Protein AF-0000000075408629 (afdb_homodimer)

Secondary structure (DSSP, 8-state):
--EEESS--HHHHHHHHH-S-EEEEE--SSSPPEEEEE-STT-EEEEETTEEEEEEE--S--HHHHHHHH--EEEEEEE-SSSS--EEEEEEEEEEEETTSTTHHHHHTTS---TTEEEEEEEEEEEEEEE--TTSPEEEEEE--SHHHHHHHHHHHHHHHHHHHHHTSB-TTS-B-SSS------/--EEESS--HHHHHHHHH-S-EEEEE--SSSPPEEEEE-STT-EEEEETTEEEEEEE--S--HHHHHHHH--EEEEEEE-SSSS--EEEEEEEEEEEETTSTTHHHHHTTS---TTEEEEEEEEEEEEEEE--TTSPEEEEEE--SHHHHHHHHHHHHHHHHHHHHHTSB-TTS-B-SSS------

InterPro domains:
  IPR011576 Pyridoxamine 5'-phosphate oxidase, N-terminal [PF01243] (9-131)
  IPR012349 FMN-binding split barrel [G3DSA:2.30.110.10] (3-129)

Radius of gyration: 20.2 Å; Cα contacts (8 Å, |Δi|>4): 846; chains: 2; bounding box: 43×64×54 Å

Structure (mmCIF, N/CA/C/O backbone):
data_AF-0000000075408629-model_v1
#
loop_
_entity.id
_entity.type
_entity.pdbx_description
1 polymer "Pyridoxamine 5'-phosphate oxidase-related FMN-binding protein"
#
loop_
_atom_site.group_PDB
_atom_site.id
_atom_site.type_symbol
_atom_site.label_atom_id
_atom_site.label_alt_id
_atom_site.label_comp_id
_atom_site.label_asym_id
_atom_site.label_entity_id
_atom_site.label_seq_id
_atom_site.pdbx_PDB_ins_code
_atom_site.Cartn_x
_atom_site.Cartn_y
_atom_site.Cartn_z
_atom_site.occupancy
_atom_site.B_iso_or_equiv
_atom_site.auth_seq_id
_atom_site.auth_comp_id
_atom_site.auth_asym_id
_atom_site.auth_atom_id
_atom_site.pdbx_PDB_model_num
ATOM 1 N N . MET A 1 1 ? -16.125 12.43 0.704 1 75.38 1 MET A N 1
ATOM 2 C CA . MET A 1 1 ? -16.156 11.648 1.94 1 75.38 1 MET A CA 1
ATOM 3 C C . MET A 1 1 ? -15.984 10.164 1.65 1 75.38 1 MET A C 1
ATOM 5 O O . MET A 1 1 ? -16.422 9.672 0.606 1 75.38 1 MET A O 1
ATOM 9 N N . ALA A 1 2 ? -15.312 9.516 2.559 1 90.5 2 ALA A N 1
ATOM 10 C CA . ALA A 1 2 ? -15.211 8.062 2.477 1 90.5 2 ALA A CA 1
ATOM 11 C C . ALA A 1 2 ? -16.578 7.41 2.621 1 90.5 2 ALA A C 1
ATOM 13 O O . ALA A 1 2 ? -17.391 7.828 3.451 1 90.5 2 ALA A O 1
ATOM 14 N N . LYS A 1 3 ? -16.984 6.551 1.72 1 96.19 3 LYS A N 1
ATOM 15 C CA . LYS A 1 3 ? -18.219 5.785 1.759 1 96.19 3 LYS A CA 1
ATOM 16 C C . LYS A 1 3 ? -17.938 4.285 1.816 1 96.19 3 LYS A C 1
ATOM 18 O O . LYS A 1 3 ? -17.109 3.773 1.061 1 96.19 3 LYS A O 1
ATOM 23 N N . PHE A 1 4 ? -18.672 3.594 2.738 1 98.12 4 PHE A N 1
ATOM 24 C CA . PHE A 1 4 ? -18.531 2.152 2.887 1 98.12 4 PHE A CA 1
ATOM 25 C C . PHE A 1 4 ? -19.672 1.413 2.215 1 98.12 4 PHE A C 1
ATOM 27 O O . PHE A 1 4 ? -20.812 1.905 2.189 1 98.12 4 PHE A O 1
ATOM 34 N N . TYR A 1 5 ? -19.375 0.277 1.709 1 98.44 5 TYR A N 1
ATOM 35 C CA . TYR A 1 5 ? -20.312 -0.667 1.112 1 98.44 5 TYR A CA 1
ATOM 36 C C . TYR A 1 5 ? -20.078 -2.076 1.639 1 98.44 5 TYR A C 1
ATOM 38 O O . TYR A 1 5 ? -18.953 -2.434 1.991 1 98.44 5 TYR A O 1
ATOM 46 N N . ASP A 1 6 ? -21.109 -2.922 1.575 1 98.12 6 ASP A N 1
ATOM 47 C CA . ASP A 1 6 ? -21.016 -4.277 2.115 1 98.12 6 ASP A CA 1
ATOM 48 C C . ASP A 1 6 ? -20.469 -5.246 1.075 1 98.12 6 ASP A C 1
ATOM 50 O O . ASP A 1 6 ? -20.062 -6.359 1.412 1 98.12 6 ASP A O 1
ATOM 54 N N . SER A 1 7 ? -20.531 -4.77 -0.148 1 98.69 7 SER A N 1
ATOM 55 C CA . SER A 1 7 ? -20.094 -5.625 -1.241 1 98.69 7 SER A CA 1
ATOM 56 C C . SER A 1 7 ? -19.641 -4.801 -2.441 1 98.69 7 SER A C 1
ATOM 58 O O . SER A 1 7 ? -19.859 -3.59 -2.486 1 98.69 7 SER A O 1
ATOM 60 N N . ILE A 1 8 ? -18.953 -5.441 -3.359 1 98.88 8 ILE A N 1
ATOM 61 C CA . ILE A 1 8 ? -18.516 -4.812 -4.598 1 98.88 8 ILE A CA 1
ATOM 62 C C . ILE A 1 8 ? -19.688 -4.656 -5.555 1 98.88 8 ILE A C 1
ATOM 64 O O . ILE A 1 8 ? -20.297 -5.648 -5.961 1 98.88 8 ILE A O 1
ATOM 68 N N . ASN A 1 9 ? -19.969 -3.461 -5.93 1 98.62 9 ASN A N 1
ATOM 69 C CA . ASN A 1 9 ? -21.031 -3.246 -6.898 1 98.62 9 ASN A CA 1
ATOM 70 C C . ASN A 1 9 ? -20.5 -3.186 -8.328 1 98.62 9 ASN A C 1
ATOM 72 O O . ASN A 1 9 ? -19.297 -3.303 -8.547 1 98.62 9 ASN A O 1
ATOM 76 N N . ASP A 1 10 ? -21.391 -2.998 -9.297 1 98.31 10 ASP A N 1
ATOM 77 C CA . ASP A 1 10 ? -21.016 -3.082 -10.703 1 98.31 10 ASP A CA 1
ATOM 78 C C . ASP A 1 10 ? -20.062 -1.956 -11.094 1 98.31 10 ASP A C 1
ATOM 80 O O . ASP A 1 10 ? -19.125 -2.17 -11.859 1 98.31 10 ASP A O 1
ATOM 84 N N . GLU A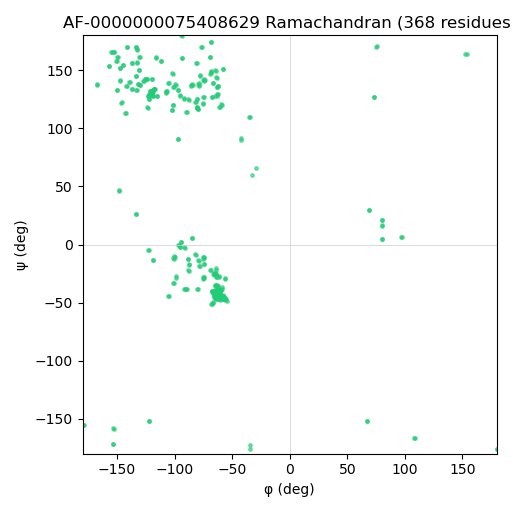 1 11 ? -20.328 -0.814 -10.625 1 98.12 11 GLU A N 1
ATOM 85 C CA . GLU A 1 11 ? -19.453 0.319 -10.914 1 98.12 11 GLU A CA 1
ATOM 86 C C . GLU A 1 11 ? -18.047 0.081 -10.367 1 98.12 11 GLU A C 1
ATOM 88 O O . GLU A 1 11 ? -17.062 0.372 -11.047 1 98.12 11 GLU A O 1
ATOM 93 N N . GLN A 1 12 ? -18.031 -0.455 -9.164 1 98.69 12 GLN A N 1
ATOM 94 C CA . GLN A 1 12 ? -16.75 -0.741 -8.531 1 98.69 12 GLN A CA 1
ATOM 95 C C . GLN A 1 12 ? -16.016 -1.862 -9.258 1 98.69 12 GLN A C 1
ATOM 97 O O . GLN A 1 12 ? -14.789 -1.819 -9.406 1 98.69 12 GLN A O 1
ATOM 102 N N . ARG A 1 13 ? -16.734 -2.84 -9.672 1 98.75 13 ARG A N 1
ATOM 103 C CA . ARG A 1 13 ? -16.156 -3.906 -10.477 1 98.75 13 ARG A CA 1
ATOM 104 C C . ARG A 1 13 ? -15.5 -3.346 -11.742 1 98.75 13 ARG A C 1
ATOM 106 O O . ARG A 1 13 ? -14.391 -3.734 -12.094 1 98.75 13 ARG A O 1
ATOM 113 N N . ALA A 1 14 ? -16.156 -2.465 -12.438 1 98.5 14 ALA A N 1
ATOM 114 C CA . ALA A 1 14 ? -15.641 -1.838 -13.648 1 98.5 14 ALA A CA 1
ATOM 115 C C . ALA A 1 14 ? -14.414 -0.985 -13.344 1 98.5 14 ALA A C 1
ATOM 117 O O . ALA A 1 14 ? -13.445 -0.97 -14.109 1 98.5 14 ALA A O 1
ATOM 118 N N . PHE A 1 15 ? -14.477 -0.24 -12.242 1 98.75 15 PHE A N 1
ATOM 119 C CA . PHE A 1 15 ? -13.352 0.576 -11.805 1 98.75 15 PHE A CA 1
ATOM 120 C C . PHE A 1 15 ? -12.117 -0.287 -11.578 1 98.75 15 PHE A C 1
ATOM 122 O O . PHE A 1 15 ? -11.023 0.042 -12.047 1 98.75 15 PHE A O 1
ATOM 129 N N . ILE A 1 16 ? -12.289 -1.428 -10.859 1 98.81 16 ILE A N 1
ATOM 130 C CA . ILE A 1 16 ? -11.203 -2.354 -10.562 1 98.81 16 ILE A CA 1
ATOM 131 C C . ILE A 1 16 ? -10.578 -2.855 -11.859 1 98.81 16 ILE A C 1
ATOM 133 O O . ILE A 1 16 ? -9.359 -2.852 -12.016 1 98.81 16 ILE A O 1
ATOM 137 N N . ALA A 1 17 ? -11.375 -3.201 -12.828 1 98.12 17 ALA A N 1
ATOM 138 C CA . ALA A 1 17 ? -10.93 -3.775 -14.094 1 98.12 17 ALA A CA 1
ATOM 139 C C . ALA A 1 17 ? -10.102 -2.77 -14.891 1 98.12 17 ALA A C 1
ATOM 141 O O . ALA A 1 17 ? -9.242 -3.154 -15.688 1 98.12 17 ALA A O 1
ATOM 142 N N . ALA A 1 18 ? -10.336 -1.517 -14.625 1 97.88 18 ALA A N 1
ATOM 143 C CA . ALA A 1 18 ? -9.719 -0.461 -15.43 1 97.88 18 ALA A CA 1
ATOM 144 C C . ALA A 1 18 ? -8.359 -0.073 -14.867 1 97.88 18 ALA A C 1
ATOM 146 O O . ALA A 1 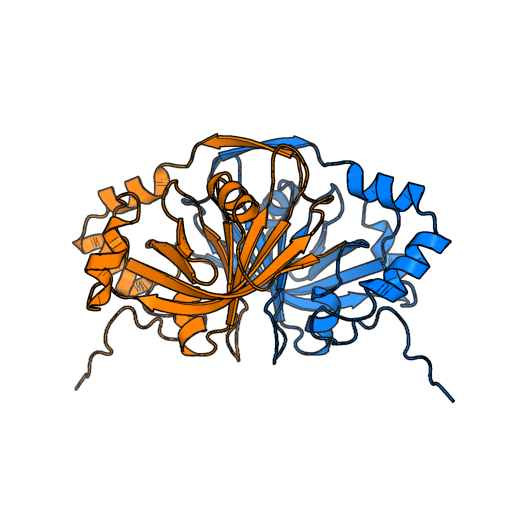18 ? -7.598 0.652 -15.508 1 97.88 18 ALA A O 1
ATOM 147 N N . GLN A 1 19 ? -8.008 -0.483 -13.68 1 98.38 19 GLN A N 1
ATOM 148 C CA . GLN A 1 19 ? -6.762 -0.049 -13.062 1 98.38 19 GLN A CA 1
ATOM 149 C C . GLN A 1 19 ? -5.598 -0.928 -13.5 1 98.38 19 GLN A C 1
ATOM 151 O O . GLN A 1 19 ? -5.723 -2.152 -13.562 1 98.38 19 GLN A O 1
ATOM 156 N N . PRO A 1 20 ? -4.445 -0.327 -13.805 1 98.06 20 PRO A N 1
ATOM 157 C CA . PRO A 1 20 ? -3.309 -1.093 -14.32 1 98.06 20 PRO A CA 1
ATOM 158 C C . PRO A 1 20 ? -2.551 -1.839 -13.227 1 98.06 20 PRO A C 1
ATOM 160 O O . PRO A 1 20 ? -1.713 -2.695 -13.523 1 98.06 20 PRO A O 1
ATOM 163 N N . LEU A 1 21 ? -2.74 -1.431 -11.984 1 98.38 21 LEU A N 1
ATOM 164 C CA . LEU A 1 21 ? -2.123 -2.098 -10.836 1 98.38 21 LEU A CA 1
ATOM 165 C C . LEU A 1 21 ? -2.967 -1.919 -9.586 1 98.38 21 LEU A C 1
ATOM 167 O O . LEU A 1 21 ? -3.918 -1.134 -9.578 1 98.38 21 LEU A O 1
ATOM 171 N N . PHE A 1 22 ? -2.719 -2.643 -8.609 1 98.88 22 PHE A N 1
ATOM 172 C CA . PHE A 1 22 ? -3.297 -2.529 -7.273 1 98.88 22 PHE A CA 1
ATOM 173 C C . PHE A 1 22 ? -2.25 -2.809 -6.203 1 98.88 22 PHE A C 1
ATOM 175 O O . PHE A 1 22 ? -1.106 -3.141 -6.516 1 98.88 22 PHE A O 1
ATOM 182 N N . PHE A 1 23 ? -2.6 -2.541 -4.961 1 98.94 23 PHE A N 1
ATOM 183 C CA . PHE A 1 23 ? -1.669 -2.646 -3.842 1 98.94 23 PHE A CA 1
ATOM 184 C C . PHE A 1 23 ? -2.234 -3.543 -2.748 1 98.94 23 PHE A C 1
ATOM 186 O O . PHE A 1 23 ? -3.439 -3.527 -2.486 1 98.94 23 PHE A O 1
ATOM 193 N N . VAL A 1 24 ? -1.362 -4.305 -2.141 1 98.94 24 VAL A N 1
ATOM 194 C CA . VAL A 1 24 ? -1.744 -5.273 -1.119 1 98.94 24 VAL A CA 1
ATOM 195 C C . VAL A 1 24 ? -1.037 -4.945 0.194 1 98.94 24 VAL A C 1
ATOM 197 O O . VAL A 1 24 ? 0.182 -4.762 0.222 1 98.94 24 VAL A O 1
ATOM 200 N N . ALA A 1 25 ? -1.774 -4.859 1.255 1 98.94 25 ALA A N 1
ATOM 201 C CA . ALA A 1 25 ? -1.175 -4.695 2.576 1 98.94 25 ALA A CA 1
ATOM 202 C C . ALA A 1 25 ? -1.573 -5.84 3.506 1 98.94 25 ALA A C 1
ATOM 204 O O . ALA A 1 25 ? -2.742 -6.227 3.557 1 98.94 25 ALA A O 1
ATOM 205 N N . THR A 1 26 ? -0.633 -6.41 4.176 1 98.94 26 THR A N 1
ATOM 206 C CA . THR A 1 26 ? -0.796 -7.426 5.211 1 98.94 26 THR A CA 1
ATOM 207 C C . THR A 1 26 ? 0.115 -7.137 6.402 1 98.94 26 THR A C 1
ATOM 209 O O . THR A 1 26 ? 1.093 -6.395 6.277 1 98.94 26 THR A O 1
ATOM 212 N N . ALA A 1 27 ? -0.257 -7.648 7.539 1 98.69 27 ALA A N 1
ATOM 213 C CA . ALA A 1 27 ? 0.533 -7.422 8.742 1 98.69 27 ALA A CA 1
ATOM 214 C C . ALA A 1 27 ? 0.489 -8.641 9.664 1 98.69 27 ALA A C 1
ATOM 216 O O . ALA A 1 27 ? -0.588 -9.062 10.086 1 98.69 27 ALA A O 1
ATOM 217 N N . PRO A 1 28 ? 1.667 -9.195 9.984 1 97.31 28 PRO A N 1
ATOM 218 C CA . PRO A 1 28 ? 1.701 -10.203 11.047 1 97.31 28 PRO A CA 1
ATOM 219 C C . PRO A 1 28 ? 1.606 -9.586 12.445 1 97.31 28 PRO A C 1
ATOM 221 O O . PRO A 1 28 ? 1.65 -8.359 12.586 1 97.31 28 PRO A O 1
ATOM 224 N N . ASP A 1 29 ? 1.418 -10.43 13.414 1 95.62 29 ASP A N 1
ATOM 225 C CA . ASP A 1 29 ? 1.334 -9.961 14.789 1 95.62 29 ASP A CA 1
ATOM 226 C C . ASP A 1 29 ? 2.646 -9.312 15.234 1 95.62 29 ASP A C 1
ATOM 228 O O . ASP A 1 29 ? 2.646 -8.383 16.031 1 95.62 29 ASP A O 1
ATOM 232 N N . GLU A 1 30 ? 3.73 -9.844 14.742 1 96.25 30 GLU A N 1
ATOM 233 C CA . GLU A 1 30 ? 5.055 -9.281 14.984 1 96.25 30 GLU A CA 1
ATOM 234 C C . GLU A 1 30 ? 5.863 -9.203 13.688 1 96.25 30 GLU A C 1
ATOM 236 O O . GLU A 1 30 ? 5.746 -10.07 12.828 1 96.25 30 GLU A O 1
ATOM 241 N N . GLY A 1 31 ? 6.664 -8.117 13.633 1 97.5 31 GLY A N 1
ATOM 242 C CA . GLY A 1 31 ? 7.492 -7.969 12.445 1 97.5 31 GLY A CA 1
ATOM 243 C C . GLY A 1 31 ? 7.035 -6.848 11.539 1 97.5 31 GLY A C 1
ATOM 244 O O . GLY A 1 31 ? 6.223 -6.012 11.938 1 97.5 31 GLY A O 1
ATOM 245 N N . ARG A 1 32 ? 7.551 -6.812 10.32 1 98.31 32 ARG A N 1
ATOM 246 C CA . ARG A 1 32 ? 7.32 -5.73 9.367 1 98.31 32 ARG A CA 1
ATOM 247 C C . ARG A 1 32 ? 5.922 -5.82 8.766 1 98.31 32 ARG A C 1
ATOM 249 O O . ARG A 1 32 ? 5.43 -6.914 8.484 1 98.31 32 ARG A O 1
ATOM 256 N N . ILE A 1 33 ? 5.32 -4.691 8.578 1 98.81 33 ILE A N 1
ATOM 257 C CA . ILE A 1 33 ? 4.086 -4.582 7.812 1 98.81 33 ILE A CA 1
ATOM 258 C C . ILE A 1 33 ? 4.402 -4.609 6.316 1 98.81 33 ILE A C 1
ATOM 260 O O . ILE A 1 33 ? 5.375 -3.99 5.871 1 98.81 33 ILE A O 1
ATOM 264 N N . ASN A 1 34 ? 3.564 -5.32 5.586 1 98.81 34 ASN A N 1
ATOM 265 C CA . ASN A 1 34 ? 3.812 -5.492 4.156 1 98.81 34 ASN A CA 1
ATOM 266 C C . ASN A 1 34 ? 2.936 -4.562 3.322 1 98.81 34 ASN A C 1
ATOM 268 O O . ASN A 1 34 ? 1.744 -4.41 3.598 1 98.81 34 ASN A O 1
ATOM 272 N N . ILE A 1 35 ? 3.494 -3.949 2.352 1 98.88 35 ILE A N 1
ATOM 273 C CA . ILE A 1 35 ? 2.789 -3.348 1.226 1 98.88 35 ILE A CA 1
ATOM 274 C C . ILE A 1 35 ? 3.469 -3.75 -0.082 1 98.88 35 ILE A C 1
ATOM 276 O O . ILE A 1 35 ? 4.691 -3.66 -0.206 1 98.88 35 ILE A O 1
ATOM 280 N N . SER A 1 36 ? 2.73 -4.16 -1.052 1 98.44 36 SER A N 1
ATOM 281 C CA . SER A 1 36 ? 3.291 -4.602 -2.324 1 98.44 36 SER A CA 1
ATOM 282 C C . SER A 1 36 ? 2.422 -4.16 -3.496 1 98.44 36 SER A C 1
ATOM 284 O O . SER A 1 36 ? 1.193 -4.242 -3.43 1 98.44 36 SER A O 1
ATOM 286 N N . PRO A 1 37 ? 3.029 -3.676 -4.527 1 98.56 37 PRO A N 1
ATOM 287 C CA . PRO A 1 37 ? 2.297 -3.404 -5.766 1 98.56 37 PRO A CA 1
ATOM 288 C C . PRO A 1 37 ? 2.166 -4.637 -6.656 1 98.56 37 PRO A C 1
ATOM 290 O O . PRO A 1 37 ? 3.092 -5.449 -6.73 1 98.56 37 PRO A O 1
ATOM 293 N N . LYS A 1 38 ? 1.005 -4.812 -7.215 1 97.81 38 LYS A N 1
ATOM 294 C CA . LYS A 1 38 ? 0.733 -5.895 -8.156 1 97.81 38 LYS A CA 1
ATOM 295 C C . LYS A 1 38 ? 0.248 -5.352 -9.492 1 97.81 38 LYS A C 1
ATOM 297 O O . LYS A 1 38 ? -0.727 -4.598 -9.547 1 97.81 38 LYS A O 1
ATOM 302 N N . GLY A 1 39 ? 0.933 -5.746 -10.523 1 97.12 39 GLY A N 1
ATOM 303 C CA . GLY A 1 39 ? 0.553 -5.336 -11.859 1 97.12 39 GLY A CA 1
ATOM 304 C C . GLY A 1 39 ? 0.268 -6.504 -12.789 1 97.12 39 GLY A C 1
ATOM 305 O O . GLY A 1 39 ? -0.289 -7.516 -12.359 1 97.12 39 GLY A O 1
ATOM 306 N N . LEU A 1 40 ? 0.501 -6.262 -14.109 1 97.31 40 LEU A N 1
ATOM 307 C CA . LEU A 1 40 ? 0.311 -7.238 -15.18 1 97.31 40 LEU A CA 1
ATOM 308 C C . LEU A 1 40 ? -1.172 -7.465 -15.453 1 97.31 40 LEU A C 1
ATOM 310 O O . LEU A 1 40 ? -1.931 -7.793 -14.539 1 97.31 40 LEU A O 1
ATOM 314 N N . ASP A 1 41 ? -1.543 -7.332 -16.672 1 97.19 41 ASP A N 1
ATOM 315 C CA . ASP A 1 41 ? -2.934 -7.461 -17.109 1 97.19 41 ASP A CA 1
ATOM 316 C C . ASP A 1 41 ? -3.457 -8.875 -16.844 1 97.19 41 ASP A C 1
ATOM 318 O O . ASP A 1 41 ? -2.756 -9.852 -17.094 1 97.19 41 ASP A O 1
ATOM 322 N N . GLY A 1 42 ? -4.68 -8.93 -16.312 1 97.88 42 GLY A N 1
ATOM 323 C CA . GLY A 1 42 ? -5.312 -10.227 -16.125 1 97.88 42 GLY A CA 1
ATOM 324 C C . GLY A 1 42 ? -4.832 -10.953 -14.883 1 97.88 42 GLY A C 1
ATOM 325 O O . GLY A 1 42 ? -4.961 -12.172 -14.781 1 97.88 42 GLY A O 1
ATOM 326 N N . SER A 1 43 ? -4.184 -10.266 -13.961 1 98.31 43 SER A N 1
ATOM 327 C CA . SER A 1 43 ? -3.658 -10.906 -12.766 1 98.31 43 SER A CA 1
ATOM 328 C C . SER A 1 43 ? -4.637 -10.789 -11.602 1 98.31 43 SER A C 1
ATOM 330 O O . SER A 1 43 ? -4.363 -11.281 -10.5 1 98.31 43 SER A O 1
ATOM 332 N N . PHE A 1 44 ? -5.766 -10.133 -11.766 1 98.88 44 PHE A N 1
ATOM 333 C CA . PHE A 1 44 ? -6.789 -9.906 -10.75 1 98.88 44 PHE A CA 1
ATOM 334 C C . PHE A 1 44 ? -8.172 -10.242 -11.297 1 98.88 44 PHE A C 1
ATOM 336 O O . PHE A 1 44 ? -8.5 -9.891 -12.43 1 98.88 44 PHE A O 1
ATOM 343 N N . VAL A 1 45 ? -9.031 -10.914 -10.477 1 98.81 45 VAL A N 1
ATOM 344 C CA . VAL A 1 45 ? -10.391 -11.227 -10.906 1 98.81 45 VAL A CA 1
ATOM 345 C C . VAL A 1 45 ? -11.359 -11.008 -9.75 1 98.81 45 VAL A C 1
ATOM 347 O O . VAL A 1 45 ? -11.039 -11.289 -8.594 1 98.81 45 VAL A O 1
ATOM 350 N N . VAL A 1 46 ? -12.492 -10.461 -10.062 1 98.88 46 VAL A N 1
ATOM 351 C CA . VAL A 1 46 ? -13.617 -10.414 -9.141 1 98.88 46 VAL A CA 1
ATOM 352 C C . VAL A 1 46 ? -14.477 -11.664 -9.312 1 98.88 46 VAL A C 1
ATOM 354 O O . VAL A 1 46 ? -15.078 -11.875 -10.367 1 98.88 46 VAL A O 1
ATOM 357 N N . LEU A 1 47 ? -14.539 -12.531 -8.273 1 98.69 47 LEU A N 1
ATOM 358 C CA . LEU A 1 47 ? -15.203 -13.828 -8.344 1 98.69 47 LEU A CA 1
ATOM 359 C C . LEU A 1 47 ? -16.688 -13.703 -7.992 1 98.69 47 LEU A C 1
ATOM 361 O O . LEU A 1 47 ? -17.484 -14.562 -8.352 1 98.69 47 LEU A O 1
ATOM 365 N N . GLY A 1 48 ? -17.062 -12.688 -7.277 1 98.44 48 GLY A N 1
ATOM 366 C CA . GLY A 1 48 ? -18.406 -12.359 -6.801 1 98.44 48 GLY A CA 1
ATOM 367 C C . GLY A 1 48 ? -18.453 -11.086 -5.988 1 98.44 48 GLY A C 1
ATOM 368 O O . GLY A 1 48 ? -17.438 -10.383 -5.855 1 98.44 48 GLY A O 1
ATOM 369 N N . PRO A 1 49 ? -19.609 -10.75 -5.453 1 98.44 49 PRO A N 1
ATOM 370 C CA . PRO A 1 49 ? -19.75 -9.461 -4.773 1 98.44 49 PRO A CA 1
ATOM 371 C C . PRO A 1 49 ? -18.875 -9.352 -3.527 1 98.44 49 PRO A C 1
ATOM 373 O O . PRO A 1 49 ? -18.609 -8.242 -3.051 1 98.44 49 PRO A O 1
ATOM 376 N N . ASN A 1 50 ? -18.453 -10.531 -2.979 1 98.88 50 ASN A N 1
ATOM 377 C CA . ASN A 1 50 ? -17.672 -10.484 -1.749 1 98.88 50 ASN A CA 1
ATOM 378 C C . ASN A 1 50 ? -16.438 -11.383 -1.831 1 98.88 50 ASN A C 1
ATOM 380 O O . ASN A 1 50 ? -15.984 -11.906 -0.816 1 98.88 50 ASN A O 1
ATOM 384 N N . ARG A 1 51 ? -15.969 -11.609 -2.992 1 98.88 51 ARG A N 1
ATOM 385 C CA . ARG A 1 51 ? -14.789 -12.453 -3.145 1 98.88 51 ARG A CA 1
ATOM 386 C C . ARG A 1 51 ? -13.977 -12.047 -4.371 1 98.88 51 ARG A C 1
ATOM 388 O O . ARG A 1 51 ? -14.539 -11.82 -5.445 1 98.88 51 ARG A O 1
ATOM 395 N N . VAL A 1 52 ? -12.688 -11.922 -4.211 1 98.94 52 VAL A N 1
ATOM 396 C CA . VAL A 1 52 ? -11.758 -11.641 -5.297 1 98.94 52 VAL A CA 1
ATOM 397 C C . VAL A 1 52 ? -10.562 -12.586 -5.223 1 98.94 52 VAL A C 1
ATOM 399 O O . VAL A 1 52 ? -10.383 -13.297 -4.227 1 98.94 52 VAL A O 1
ATOM 402 N N . ALA A 1 53 ? -9.797 -12.602 -6.262 1 98.94 53 ALA A N 1
ATOM 403 C CA . ALA A 1 53 ? -8.547 -13.367 -6.297 1 98.94 53 ALA A CA 1
ATOM 404 C C . ALA A 1 53 ? -7.5 -12.664 -7.156 1 98.94 53 ALA A C 1
ATOM 406 O O . ALA A 1 53 ? -7.844 -11.898 -8.062 1 98.94 53 ALA A O 1
ATOM 407 N N . PHE A 1 54 ? -6.262 -12.883 -6.848 1 98.88 54 PHE A N 1
ATOM 408 C CA . PHE A 1 54 ? -5.184 -12.367 -7.684 1 98.88 54 PHE A CA 1
ATOM 409 C C . PHE A 1 54 ? -4.012 -13.336 -7.719 1 98.88 54 PHE A C 1
ATOM 411 O O . PHE A 1 54 ? -3.838 -14.141 -6.805 1 98.88 54 PHE A O 1
ATOM 418 N N . LEU A 1 55 ? -3.248 -13.25 -8.797 1 98.31 55 LEU A N 1
ATOM 419 C CA . LEU A 1 55 ? -2.064 -14.086 -8.969 1 98.31 55 LEU A CA 1
ATOM 420 C C . LEU A 1 55 ? -0.92 -13.602 -8.094 1 98.31 55 LEU A C 1
ATOM 422 O O . LEU A 1 55 ? -0.614 -12.406 -8.062 1 98.31 55 LEU A O 1
ATOM 426 N N . ASN A 1 56 ? -0.393 -14.516 -7.32 1 98.06 56 ASN A N 1
ATOM 427 C CA . ASN A 1 56 ? 0.858 -14.281 -6.605 1 98.06 56 ASN A CA 1
ATOM 428 C C . ASN A 1 56 ? 2.051 -14.867 -7.359 1 98.06 56 ASN A C 1
ATOM 430 O O . ASN A 1 56 ? 2.439 -16.016 -7.121 1 98.06 56 ASN A O 1
ATOM 434 N N . LEU A 1 57 ? 2.65 -14.047 -8.211 1 97.19 57 LEU A N 1
ATOM 435 C CA . LEU A 1 57 ? 3.764 -14.461 -9.055 1 97.19 57 LEU A CA 1
ATOM 436 C C . LEU A 1 57 ? 5.07 -14.453 -8.273 1 97.19 57 LEU A C 1
ATOM 438 O O . LEU A 1 57 ? 5.176 -13.805 -7.23 1 97.19 57 LEU A O 1
ATOM 442 N N . THR A 1 58 ? 5.969 -15.234 -8.773 1 96.56 58 THR A N 1
ATOM 443 C CA . THR A 1 58 ? 7.281 -15.32 -8.141 1 96.56 58 THR A CA 1
ATOM 444 C C . THR A 1 58 ? 7.992 -13.969 -8.195 1 96.56 58 THR A C 1
ATOM 446 O O . THR A 1 58 ? 8.008 -13.305 -9.234 1 96.56 58 THR A O 1
ATOM 449 N N . GLY A 1 59 ? 8.492 -13.516 -7.062 1 94.12 59 GLY A N 1
ATOM 450 C CA . GLY A 1 59 ? 9.195 -12.25 -6.969 1 94.12 59 GLY A CA 1
ATOM 451 C C . GLY A 1 59 ? 10.203 -12.211 -5.828 1 94.12 59 GLY A C 1
ATOM 452 O O . GLY A 1 59 ? 10.711 -13.258 -5.406 1 94.12 59 GLY A O 1
ATOM 453 N N . SER A 1 60 ? 10.523 -11.031 -5.414 1 94.81 60 SER A N 1
ATOM 454 C CA . SER A 1 60 ? 11.609 -10.812 -4.469 1 94.81 60 SER A CA 1
ATOM 455 C C . SER A 1 60 ? 11.289 -11.406 -3.104 1 94.81 60 SER A C 1
ATOM 457 O O . SER A 1 60 ? 12.195 -11.711 -2.324 1 94.81 60 SER A O 1
ATOM 459 N N . GLY A 1 61 ? 10.055 -11.539 -2.779 1 96 61 GLY A N 1
ATOM 460 C CA . GLY A 1 61 ? 9.586 -12.133 -1.536 1 96 61 GLY A CA 1
ATOM 461 C C . GLY A 1 61 ? 8.203 -12.75 -1.65 1 96 61 GLY A C 1
ATOM 462 O O . GLY A 1 61 ? 7.699 -12.953 -2.756 1 96 61 GLY A O 1
ATOM 463 N N . ASN A 1 62 ? 7.715 -13.117 -0.543 1 98 62 ASN A N 1
ATOM 464 C CA . ASN A 1 62 ? 6.391 -13.727 -0.427 1 98 62 ASN A CA 1
ATOM 465 C C . ASN A 1 62 ? 5.727 -13.375 0.9 1 98 62 ASN A C 1
ATOM 467 O O . ASN A 1 62 ? 5.203 -14.25 1.59 1 98 62 ASN A O 1
ATOM 471 N N . GLU A 1 63 ? 5.789 -12.148 1.22 1 98.44 63 GLU A N 1
ATOM 472 C CA . GLU A 1 63 ? 5.355 -11.641 2.52 1 98.44 63 GLU A CA 1
ATOM 473 C C . GLU A 1 63 ? 3.867 -11.898 2.74 1 98.44 63 GLU A C 1
ATOM 475 O O . GLU A 1 63 ? 3.457 -12.305 3.828 1 98.44 63 GLU A O 1
ATOM 480 N N . THR A 1 64 ? 3.027 -11.633 1.693 1 98.75 64 THR A N 1
ATOM 481 C CA . THR A 1 64 ? 1.581 -11.781 1.824 1 98.75 64 THR A CA 1
ATOM 482 C C . THR A 1 64 ? 1.219 -13.188 2.271 1 98.75 64 THR A C 1
ATOM 484 O O . THR A 1 64 ? 0.458 -13.367 3.227 1 98.75 64 THR A O 1
ATOM 487 N N . ALA A 1 65 ? 1.814 -14.125 1.624 1 98.62 65 ALA A N 1
ATOM 488 C CA . ALA A 1 65 ? 1.509 -15.516 1.964 1 98.62 65 ALA A CA 1
ATOM 489 C C . ALA A 1 65 ? 1.887 -15.82 3.41 1 98.62 65 ALA A C 1
ATOM 491 O O . ALA A 1 65 ? 1.118 -16.453 4.141 1 98.62 65 ALA A O 1
ATOM 492 N N . ALA A 1 66 ? 3.027 -15.398 3.814 1 98.56 66 ALA A N 1
ATOM 493 C CA . ALA A 1 66 ? 3.488 -15.656 5.176 1 98.56 66 ALA A CA 1
ATOM 494 C C . ALA A 1 66 ? 2.584 -14.977 6.199 1 98.56 66 ALA A C 1
ATOM 496 O O . ALA A 1 66 ? 2.205 -15.586 7.203 1 98.56 66 ALA A O 1
ATOM 497 N N . HIS A 1 67 ? 2.281 -13.711 5.957 1 98.75 67 HIS A N 1
ATOM 498 C CA . HIS A 1 67 ? 1.487 -12.938 6.902 1 98.75 67 HIS A CA 1
ATOM 499 C C . HIS A 1 67 ? 0.101 -13.547 7.086 1 98.75 67 HIS A C 1
ATOM 501 O O . HIS A 1 67 ? -0.415 -13.594 8.203 1 98.75 67 HIS A O 1
ATOM 507 N N . LEU A 1 68 ? -0.479 -14.031 6.004 1 98.69 68 LEU A N 1
ATOM 508 C CA . LEU A 1 68 ? -1.856 -14.508 6.043 1 98.69 68 LEU A CA 1
ATOM 509 C C . LEU A 1 68 ? -1.965 -15.781 6.871 1 98.69 68 LEU A C 1
ATOM 511 O O . LEU A 1 68 ? -3.051 -16.141 7.336 1 98.69 68 LEU A O 1
ATOM 515 N N . LEU A 1 69 ? -0.851 -16.531 7.055 1 98 69 LEU A N 1
ATOM 516 C CA . LEU A 1 69 ? -0.839 -17.719 7.91 1 98 69 LEU A CA 1
ATOM 517 C C . LEU A 1 69 ? -0.847 -17.312 9.383 1 98 69 LEU A C 1
ATOM 519 O O . LEU A 1 69 ? -1.208 -18.125 10.25 1 98 69 LEU A O 1
ATOM 523 N N . ARG A 1 70 ? -0.524 -16.062 9.688 1 97.38 70 ARG A N 1
ATOM 524 C CA . ARG A 1 70 ? -0.429 -15.586 11.062 1 97.38 70 ARG A CA 1
ATOM 525 C C . ARG A 1 70 ? -1.635 -14.727 11.422 1 97.38 70 ARG A C 1
ATOM 527 O O . ARG A 1 70 ? -2.137 -14.789 12.547 1 97.38 70 ARG A O 1
ATOM 534 N N . ASP A 1 71 ? -1.993 -13.875 10.57 1 98.25 71 ASP A N 1
ATOM 535 C CA . ASP A 1 71 ? -3.131 -12.961 10.602 1 98.25 71 ASP A CA 1
ATOM 536 C C . ASP A 1 71 ? -3.744 -12.789 9.211 1 98.25 71 ASP A C 1
ATOM 538 O O . ASP A 1 71 ? -3.125 -12.211 8.32 1 98.25 71 ASP A O 1
ATOM 542 N N . ASP A 1 72 ? -4.961 -13.258 9.031 1 98.69 72 ASP A N 1
ATOM 543 C CA . ASP A 1 72 ? -5.473 -13.383 7.668 1 98.69 72 ASP A CA 1
ATOM 544 C C . ASP A 1 72 ? -6.078 -12.062 7.188 1 98.69 72 ASP A C 1
ATOM 546 O O . ASP A 1 72 ? -6.676 -12.008 6.109 1 98.69 72 ASP A O 1
ATOM 550 N N . ARG A 1 73 ? -5.957 -10.93 8.031 1 98.81 73 ARG A N 1
ATOM 551 C CA . ARG A 1 73 ? -6.398 -9.617 7.574 1 98.81 73 ARG A CA 1
ATOM 552 C C . ARG A 1 73 ? -5.594 -9.164 6.359 1 98.81 73 ARG A C 1
ATOM 554 O O . ARG A 1 73 ? -4.375 -9.344 6.316 1 98.81 73 ARG A O 1
ATOM 561 N N . ILE A 1 74 ? -6.258 -8.625 5.367 1 98.94 74 ILE A N 1
ATOM 562 C CA . ILE A 1 74 ? -5.645 -8.141 4.137 1 98.94 74 ILE A CA 1
ATOM 563 C C . ILE A 1 74 ? -6.43 -6.938 3.607 1 98.94 74 ILE A C 1
ATOM 565 O O . ILE A 1 74 ? -7.652 -6.879 3.75 1 98.94 74 ILE A O 1
ATOM 569 N N . THR A 1 75 ? -5.793 -5.953 3.1 1 99 75 THR A N 1
ATOM 570 C CA . THR A 1 75 ? -6.398 -4.832 2.393 1 99 75 THR A CA 1
ATOM 571 C C . THR A 1 75 ? -5.852 -4.73 0.973 1 99 75 THR A C 1
ATOM 573 O O . THR A 1 75 ? -4.637 -4.797 0.765 1 99 75 THR A O 1
ATOM 576 N N . LEU A 1 76 ? -6.691 -4.637 0.012 1 99 76 LEU A N 1
ATOM 577 C CA . LEU A 1 76 ? -6.352 -4.293 -1.364 1 99 76 LEU A CA 1
ATOM 578 C C . LEU A 1 76 ? -6.777 -2.865 -1.687 1 99 76 LEU A C 1
ATOM 580 O O . LEU A 1 76 ? -7.859 -2.43 -1.293 1 99 76 LEU A O 1
ATOM 584 N N . MET A 1 77 ? -5.906 -2.174 -2.41 1 98.94 77 MET A N 1
ATOM 585 C CA . MET A 1 77 ? -6.23 -0.795 -2.762 1 98.94 77 MET A CA 1
ATOM 586 C C . MET A 1 77 ? -6.031 -0.555 -4.254 1 98.94 77 MET A C 1
ATOM 588 O O . MET A 1 77 ? -5.047 -1.012 -4.836 1 98.94 77 MET A O 1
ATOM 592 N N . PHE A 1 78 ? -6.973 0.139 -4.812 1 98.94 78 PHE A N 1
ATOM 593 C CA . PHE A 1 78 ? -6.934 0.639 -6.18 1 98.94 78 PHE A CA 1
ATOM 594 C C . PHE A 1 78 ? -7.023 2.16 -6.207 1 98.94 78 PHE A C 1
ATOM 596 O O . PHE A 1 78 ? -7.781 2.754 -5.438 1 98.94 78 PHE A O 1
ATOM 603 N N . CYS A 1 79 ? -6.277 2.748 -7.125 1 98.56 79 CYS A N 1
ATOM 604 C CA . CYS A 1 79 ? -6.285 4.195 -7.293 1 98.56 79 CYS A CA 1
ATOM 605 C C . CYS A 1 79 ? -6.562 4.578 -8.742 1 98.56 79 CYS A C 1
ATOM 607 O O . CYS A 1 79 ? -6.047 3.943 -9.664 1 98.56 79 CYS A O 1
ATOM 609 N N . ALA A 1 80 ? -7.34 5.613 -8.891 1 98.69 80 ALA A N 1
ATOM 610 C CA . ALA A 1 80 ? -7.445 6.223 -10.211 1 98.69 80 ALA A CA 1
ATOM 611 C C . ALA A 1 80 ? -6.262 7.145 -10.492 1 98.69 80 ALA A C 1
ATOM 613 O O . ALA A 1 80 ? -6.094 8.164 -9.828 1 98.69 80 ALA A O 1
ATOM 614 N N . PHE A 1 81 ? -5.492 6.82 -11.516 1 98.69 81 PHE A N 1
ATOM 615 C CA . PHE A 1 81 ? -4.383 7.664 -11.938 1 98.69 81 PHE A CA 1
ATOM 616 C C . PHE A 1 81 ? -4.773 8.516 -13.141 1 98.69 81 PHE A C 1
ATOM 618 O O . PHE A 1 81 ? -3.992 9.352 -13.594 1 98.69 81 PHE A O 1
ATOM 625 N N . THR A 1 82 ? -5.895 8.227 -13.719 1 98.31 82 THR A N 1
ATOM 626 C CA . THR A 1 82 ? -6.488 9 -14.805 1 98.31 82 THR A CA 1
ATOM 627 C C . THR A 1 82 ? -7.953 9.312 -14.508 1 98.31 82 THR A C 1
ATOM 629 O O . THR A 1 82 ? -8.555 8.703 -13.617 1 98.31 82 THR A O 1
ATOM 632 N N . GLY A 1 83 ? -8.461 10.305 -15.203 1 97.44 83 GLY A N 1
ATOM 633 C CA . GLY A 1 83 ? -9.859 10.641 -14.992 1 97.44 83 GLY A CA 1
ATOM 634 C C . GLY A 1 83 ? -10.141 11.195 -13.609 1 97.44 83 GLY A C 1
ATOM 635 O O . GLY A 1 83 ? -9.281 11.844 -13.008 1 97.44 83 GLY A O 1
ATOM 636 N N . ASN A 1 84 ? -11.375 11.008 -13.094 1 97 84 ASN A N 1
ATOM 637 C CA . ASN A 1 84 ? -11.773 11.484 -11.773 1 97 84 ASN A CA 1
ATOM 638 C C . ASN A 1 84 ? -11.023 10.758 -10.664 1 97 84 ASN A C 1
ATOM 640 O O . ASN A 1 84 ? -10.82 9.547 -10.734 1 97 84 ASN A O 1
ATOM 644 N N . PRO A 1 85 ? -10.633 11.516 -9.672 1 97.56 85 PRO A N 1
ATOM 645 C CA . PRO A 1 85 ? -9.922 10.867 -8.562 1 97.56 85 PRO A CA 1
ATOM 646 C C . PRO A 1 85 ? -10.797 9.867 -7.812 1 97.56 85 PRO A C 1
ATOM 648 O O . PRO A 1 85 ? -12 10.086 -7.648 1 97.56 85 PRO A O 1
ATOM 651 N N . LYS A 1 86 ? -10.203 8.812 -7.387 1 98 86 LYS A N 1
ATOM 652 C CA . LYS A 1 86 ? -10.883 7.762 -6.625 1 98 86 LYS A CA 1
ATOM 653 C C . LYS A 1 86 ? -9.867 6.801 -6.004 1 98 86 LYS A C 1
ATOM 655 O O . LYS A 1 86 ? -8.883 6.434 -6.641 1 98 86 LYS A O 1
ATOM 660 N N . ILE A 1 87 ? -10.094 6.438 -4.805 1 98.69 87 ILE A N 1
ATOM 661 C CA . ILE A 1 87 ? -9.438 5.312 -4.156 1 98.69 87 ILE A CA 1
ATOM 662 C C . ILE A 1 87 ? -10.477 4.281 -3.723 1 98.69 87 ILE A C 1
ATOM 664 O O . ILE A 1 87 ? -11.523 4.641 -3.182 1 98.69 87 ILE A O 1
ATOM 668 N N . LEU A 1 88 ? -10.242 3.1 -4.047 1 98.88 88 LEU A N 1
ATOM 669 C CA . LEU A 1 88 ? -11.078 1.988 -3.605 1 98.88 88 LEU A CA 1
ATOM 670 C C . LEU A 1 88 ? -10.273 0.998 -2.771 1 98.88 88 LEU A C 1
ATOM 672 O O . LEU A 1 88 ? -9.188 0.58 -3.176 1 98.88 88 LEU A O 1
ATOM 676 N N . ARG A 1 89 ? -10.805 0.687 -1.588 1 98.94 89 ARG A N 1
ATOM 677 C CA . ARG A 1 89 ? -10.172 -0.322 -0.743 1 98.94 89 ARG A CA 1
ATOM 678 C C . ARG A 1 89 ? -11.117 -1.495 -0.494 1 98.94 89 ARG A C 1
ATOM 680 O O . ARG A 1 89 ? -12.312 -1.299 -0.256 1 98.94 89 ARG A O 1
ATOM 687 N N . LEU A 1 90 ? -10.602 -2.664 -0.668 1 98.94 90 LEU A N 1
ATOM 688 C CA . LEU A 1 90 ? -11.258 -3.895 -0.234 1 98.94 90 LEU A CA 1
ATOM 689 C C . LEU A 1 90 ? -10.633 -4.414 1.059 1 98.94 90 LEU A C 1
ATOM 691 O O . LEU A 1 90 ? -9.445 -4.746 1.091 1 98.94 90 LEU A O 1
ATOM 695 N N . TYR A 1 91 ? -11.422 -4.434 2.104 1 98.94 91 TYR A N 1
ATOM 696 C CA . TYR A 1 91 ? -10.992 -5.012 3.371 1 98.94 91 TYR A CA 1
ATOM 697 C C . TYR A 1 91 ? -11.531 -6.426 3.539 1 98.94 91 TYR A C 1
ATOM 699 O O . TYR A 1 91 ? -12.695 -6.695 3.215 1 98.94 91 TYR A O 1
ATOM 707 N N . GLY A 1 92 ? -10.648 -7.281 4.023 1 98.88 92 GLY A N 1
ATOM 708 C CA . GLY A 1 92 ? -11.188 -8.617 4.207 1 98.88 92 GLY A CA 1
ATOM 709 C C . GLY A 1 92 ? -10.172 -9.594 4.789 1 98.88 92 GLY A C 1
ATOM 710 O O . GLY A 1 92 ? -9.297 -9.195 5.562 1 98.88 92 GLY A O 1
ATOM 711 N N . ARG A 1 93 ? -10.414 -10.898 4.504 1 98.88 93 ARG A N 1
ATOM 712 C CA . ARG A 1 93 ? -9.578 -12.016 4.934 1 98.88 93 ARG A CA 1
ATOM 713 C C . ARG A 1 93 ? -9.039 -12.789 3.738 1 98.88 93 ARG A C 1
ATOM 715 O O . ARG A 1 93 ? -9.789 -13.117 2.814 1 98.88 93 ARG A O 1
ATOM 722 N N . GLY A 1 94 ? -7.738 -13.055 3.783 1 98.94 94 GLY A N 1
ATOM 723 C CA . GLY A 1 94 ? -7.094 -13.688 2.639 1 98.94 94 GLY A CA 1
ATOM 724 C C . GLY A 1 94 ? -6.531 -15.062 2.951 1 98.94 94 GLY A C 1
ATOM 725 O O . GLY A 1 94 ? -6.305 -15.391 4.113 1 98.94 94 GLY A O 1
ATOM 726 N N . ARG A 1 95 ? -6.305 -15.805 1.95 1 98.75 95 ARG A N 1
ATOM 727 C CA . ARG A 1 95 ? -5.59 -17.078 2.018 1 98.75 95 ARG A CA 1
ATOM 728 C C . ARG A 1 95 ? -4.863 -17.375 0.709 1 98.75 95 ARG A C 1
ATOM 730 O O . ARG A 1 95 ? -5.289 -16.922 -0.356 1 98.75 95 ARG A O 1
ATOM 737 N N . ALA A 1 96 ? -3.859 -18.219 0.85 1 98.69 96 ALA A N 1
ATOM 738 C CA . ALA A 1 96 ? -3.127 -18.656 -0.333 1 98.69 96 ALA A CA 1
ATOM 739 C C . ALA A 1 96 ? -3.652 -20 -0.827 1 98.69 96 ALA A C 1
ATOM 741 O O . ALA A 1 96 ? -3.896 -20.906 -0.03 1 98.69 96 ALA A O 1
ATOM 742 N N . VAL A 1 97 ? -3.877 -20.078 -2.082 1 98.69 97 VAL A N 1
ATOM 743 C CA . VAL A 1 97 ? -4.098 -21.344 -2.781 1 98.69 97 VAL A CA 1
ATOM 744 C C . VAL A 1 97 ? -2.824 -21.766 -3.51 1 98.69 97 VAL A C 1
ATOM 746 O O . VAL A 1 97 ? -2.305 -21.016 -4.344 1 98.69 97 VAL A O 1
ATOM 749 N N . HIS A 1 98 ? -2.352 -22.906 -3.133 1 97.88 98 HIS A N 1
ATOM 750 C CA . HIS A 1 98 ? -1.121 -23.422 -3.721 1 97.88 98 HIS A CA 1
ATOM 751 C C . HIS A 1 98 ? -1.416 -24.328 -4.906 1 97.88 98 HIS A C 1
ATOM 753 O O . HIS A 1 98 ? -2.535 -24.828 -5.051 1 97.88 98 HIS A O 1
ATOM 759 N N . GLN A 1 99 ? -0.385 -24.531 -5.762 1 96.56 99 GLN A N 1
ATOM 760 C CA . GLN A 1 99 ? -0.548 -25.375 -6.941 1 96.56 99 GLN A CA 1
ATOM 761 C C . GLN A 1 99 ? -1.019 -26.766 -6.551 1 96.56 99 GLN A C 1
ATOM 763 O O . GLN A 1 99 ? -1.759 -27.406 -7.301 1 96.56 99 GLN A O 1
ATOM 768 N N . ARG A 1 100 ? -0.669 -27.234 -5.375 1 95.94 100 ARG A N 1
ATOM 769 C CA . ARG A 1 100 ? -1 -28.578 -4.906 1 95.94 100 ARG A CA 1
ATOM 770 C C . ARG A 1 100 ? -2.445 -28.656 -4.426 1 95.94 100 ARG A C 1
ATOM 772 O O . ARG A 1 100 ? -2.977 -29.734 -4.195 1 95.94 100 ARG A O 1
ATOM 779 N N . ASP A 1 101 ? -3.045 -27.547 -4.23 1 97.06 101 ASP A N 1
ATOM 780 C CA . ASP A 1 101 ? -4.402 -27.516 -3.695 1 97.06 101 ASP A CA 1
ATOM 781 C C . ASP A 1 101 ? -5.43 -27.844 -4.777 1 97.06 101 ASP A C 1
ATOM 783 O O . ASP A 1 101 ? -5.27 -27.438 -5.934 1 97.06 101 ASP A O 1
ATOM 787 N N . GLY A 1 102 ? -6.477 -28.484 -4.418 1 96.38 102 GLY A N 1
ATOM 788 C CA . GLY A 1 102 ? -7.52 -28.906 -5.34 1 96.38 102 GLY A CA 1
ATOM 789 C C . GLY A 1 102 ? -8.156 -27.75 -6.094 1 96.38 102 GLY A C 1
ATOM 790 O O . GLY A 1 102 ? -8.5 -27.891 -7.27 1 96.38 102 GLY A O 1
ATOM 791 N N . GLU A 1 103 ? -8.344 -26.688 -5.488 1 97.06 103 GLU A N 1
ATOM 792 C CA . GLU A 1 103 ? -9.039 -25.547 -6.082 1 97.06 103 GLU A CA 1
ATOM 793 C C . GLU A 1 103 ? -8.156 -24.812 -7.094 1 97.06 103 GLU A C 1
ATOM 795 O O . GLU A 1 103 ? -8.648 -23.984 -7.867 1 97.06 103 GLU A O 1
ATOM 800 N N . TRP A 1 104 ? -6.859 -25.141 -7.137 1 97.94 104 TRP A N 1
ATOM 801 C CA . TRP A 1 104 ? -5.918 -24.453 -8.016 1 97.94 104 TRP A CA 1
ATOM 802 C C . TRP A 1 104 ? -6.367 -24.531 -9.469 1 97.94 104 TRP A C 1
ATOM 804 O O . TRP A 1 104 ? -6.434 -23.516 -10.164 1 97.94 104 TRP A O 1
ATOM 814 N N . ALA A 1 105 ? -6.734 -25.672 -9.891 1 96.56 105 ALA A N 1
ATOM 815 C CA . ALA A 1 105 ? -7.062 -25.922 -11.297 1 96.56 105 ALA A CA 1
ATOM 816 C C . ALA A 1 105 ? -8.258 -25.078 -11.734 1 96.56 105 ALA A C 1
ATOM 818 O O . ALA A 1 105 ? -8.289 -24.562 -12.859 1 96.56 105 ALA A O 1
ATOM 819 N N . ASP A 1 106 ? -9.18 -24.891 -10.844 1 97 106 ASP A N 1
ATOM 820 C CA . ASP A 1 106 ? -10.383 -24.125 -11.156 1 97 106 ASP A CA 1
ATOM 821 C C . ASP A 1 106 ? -10.086 -22.625 -11.203 1 97 106 ASP A C 1
ATOM 823 O O . ASP A 1 106 ? -10.727 -21.875 -11.938 1 97 106 ASP A O 1
ATOM 827 N N . LEU A 1 107 ? -9.125 -22.234 -10.438 1 98.5 107 LEU A N 1
ATOM 828 C CA . LEU A 1 107 ? -8.867 -20.797 -10.281 1 98.5 107 LEU A CA 1
ATOM 829 C C . LEU A 1 107 ? -7.867 -20.297 -11.312 1 98.5 107 LEU A C 1
ATOM 831 O O . LEU A 1 107 ? -8.016 -19.203 -11.844 1 98.5 107 LEU A O 1
ATOM 835 N N . ILE A 1 108 ? -6.863 -21.062 -11.633 1 98.44 108 ILE A N 1
ATOM 836 C CA . ILE A 1 108 ? -5.727 -20.594 -12.422 1 98.44 108 ILE A CA 1
ATOM 837 C C . ILE A 1 108 ? -6.195 -20.203 -13.82 1 98.44 108 ILE A C 1
ATOM 839 O O . ILE A 1 108 ? -5.645 -19.297 -14.43 1 98.44 108 ILE A O 1
ATOM 843 N N . GLY A 1 109 ? -7.258 -20.797 -14.336 1 97.94 109 GLY A N 1
ATOM 844 C CA . GLY A 1 109 ? -7.773 -20.516 -15.664 1 97.94 109 GLY A CA 1
ATOM 845 C C . GLY A 1 109 ? -8.492 -19.188 -15.773 1 97.94 109 GLY A C 1
ATOM 846 O O . GLY A 1 109 ? -8.797 -18.734 -16.875 1 97.94 109 GLY A O 1
ATOM 847 N N . LEU A 1 110 ? -8.766 -18.562 -14.641 1 98.31 110 LEU A N 1
ATOM 848 C CA . LEU A 1 110 ? -9.484 -17.281 -14.625 1 98.31 110 LEU A CA 1
ATOM 849 C C . LEU A 1 110 ? -8.531 -16.125 -14.891 1 98.31 110 LEU A C 1
ATOM 851 O O . LEU A 1 110 ? -8.977 -14.992 -15.109 1 98.31 110 LEU A O 1
ATOM 855 N N . PHE A 1 111 ? -7.227 -16.422 -14.922 1 98.44 111 PHE A N 1
ATOM 856 C CA . PHE A 1 111 ? -6.195 -15.406 -15.094 1 98.44 111 PHE A CA 1
ATOM 857 C C . PHE A 1 111 ? -5.496 -15.562 -16.438 1 98.44 111 PHE A C 1
ATOM 859 O O . PHE A 1 111 ? -5.582 -16.625 -17.062 1 98.44 111 PHE A O 1
ATOM 866 N N . SER A 1 112 ? -4.871 -14.43 -16.906 1 97.31 112 SER A N 1
ATOM 867 C CA . SER A 1 112 ? -3.914 -14.57 -18 1 97.31 112 SER A CA 1
ATOM 868 C C . SER A 1 112 ? -2.789 -15.531 -17.625 1 97.31 112 SER A C 1
ATOM 870 O O . SER A 1 112 ? -2.424 -15.641 -16.453 1 97.31 112 SER A O 1
ATOM 872 N N . ALA A 1 113 ? -2.271 -16.156 -18.625 1 96.12 113 ALA A N 1
ATOM 873 C CA . ALA A 1 113 ? -1.193 -17.109 -18.391 1 96.12 113 ALA A CA 1
ATOM 874 C C . ALA A 1 113 ? 0.142 -16.406 -18.203 1 96.12 113 ALA A C 1
ATOM 876 O O . ALA A 1 113 ? 0.577 -15.641 -19.078 1 96.12 113 ALA A O 1
ATOM 877 N N . TYR A 1 114 ? 0.708 -16.531 -17.062 1 96.38 114 TYR A N 1
ATOM 878 C CA . TYR A 1 114 ? 2.047 -16.031 -16.75 1 96.38 114 TYR A CA 1
ATOM 879 C C . TYR A 1 114 ? 2.932 -17.172 -16.234 1 96.38 114 TYR A C 1
ATOM 881 O O . TYR A 1 114 ? 2.461 -18.047 -15.508 1 96.38 114 TYR A O 1
ATOM 889 N N . PRO A 1 115 ? 4.156 -17.094 -16.641 1 94.94 115 PRO A N 1
ATOM 890 C CA . PRO A 1 115 ? 5.059 -18.094 -16.062 1 94.94 115 PRO A CA 1
ATOM 891 C C . PRO A 1 115 ? 5.293 -17.875 -14.57 1 94.94 115 PRO A C 1
ATOM 893 O O . PRO A 1 115 ? 5.152 -16.75 -14.07 1 94.94 115 PRO A O 1
ATOM 896 N N . ALA A 1 116 ? 5.531 -18.953 -13.82 1 91.88 116 ALA A N 1
ATOM 897 C CA . ALA A 1 116 ? 6.012 -18.953 -12.445 1 91.88 116 ALA A CA 1
ATOM 898 C C . ALA A 1 116 ? 4.953 -18.406 -11.492 1 91.88 116 ALA A C 1
ATOM 900 O O . ALA A 1 116 ? 5.277 -17.688 -10.539 1 91.88 116 ALA A O 1
ATOM 901 N N . ALA A 1 117 ? 3.709 -18.609 -11.875 1 95.56 117 ALA A N 1
ATOM 902 C CA . ALA A 1 117 ? 2.674 -18.406 -10.867 1 95.56 117 ALA A CA 1
ATOM 903 C C . ALA A 1 117 ? 2.855 -19.359 -9.68 1 95.56 117 ALA A C 1
ATOM 905 O O . ALA A 1 117 ? 2.727 -20.562 -9.836 1 95.56 117 ALA A O 1
ATOM 906 N N . ARG A 1 118 ? 3.072 -18.812 -8.547 1 97 118 ARG A N 1
ATOM 907 C CA . ARG A 1 118 ? 3.41 -19.688 -7.43 1 97 118 ARG A CA 1
ATOM 908 C C . ARG A 1 118 ? 2.199 -19.922 -6.535 1 97 118 ARG A C 1
ATOM 910 O O . ARG A 1 118 ? 2.1 -20.953 -5.875 1 97 118 ARG A O 1
ATOM 917 N N . GLN A 1 119 ? 1.354 -18.969 -6.406 1 98.5 119 GLN A N 1
ATOM 918 C CA . GLN A 1 119 ? 0.147 -19.047 -5.59 1 98.5 119 GLN A CA 1
ATOM 919 C C . GLN A 1 119 ? -0.961 -18.156 -6.16 1 98.5 119 GLN A C 1
ATOM 921 O O . GLN A 1 119 ? -0.711 -17.328 -7.031 1 98.5 119 GLN A O 1
ATOM 926 N N . ILE A 1 120 ? -2.129 -18.422 -5.766 1 98.88 120 ILE A N 1
ATOM 927 C CA . ILE A 1 120 ? -3.283 -17.547 -5.938 1 98.88 120 ILE A CA 1
ATOM 928 C C . ILE A 1 120 ? -3.789 -17.078 -4.574 1 98.88 120 ILE A C 1
ATOM 930 O O . ILE A 1 120 ? -3.975 -17.891 -3.664 1 98.88 120 ILE A O 1
ATOM 934 N N . MET A 1 121 ? -3.928 -15.805 -4.426 1 98.88 121 MET A N 1
ATOM 935 C CA . MET A 1 121 ? -4.543 -15.297 -3.205 1 98.88 121 MET A CA 1
ATOM 936 C C . MET A 1 121 ? -6.051 -15.125 -3.387 1 98.88 121 MET A C 1
ATOM 938 O O . MET A 1 121 ? -6.496 -14.492 -4.344 1 98.88 121 MET A O 1
ATOM 942 N N . VAL A 1 122 ? -6.758 -15.711 -2.514 1 98.94 122 VAL A N 1
ATOM 943 C CA . VAL A 1 122 ? -8.203 -15.523 -2.469 1 98.94 122 VAL A CA 1
ATOM 944 C C . VAL A 1 122 ? -8.57 -14.656 -1.269 1 98.94 122 VAL A C 1
ATOM 946 O O . VAL A 1 122 ? -8.117 -14.898 -0.151 1 98.94 122 VAL A O 1
ATOM 949 N N . VAL A 1 123 ? -9.391 -13.664 -1.525 1 98.94 123 VAL A N 1
ATOM 950 C CA . VAL A 1 123 ? -9.766 -12.727 -0.474 1 98.94 123 VAL A CA 1
ATOM 951 C C . VAL A 1 123 ? -11.281 -12.695 -0.327 1 98.94 123 VAL A C 1
ATOM 953 O O . VAL A 1 123 ? -12 -12.367 -1.278 1 98.94 123 VAL A O 1
ATOM 956 N N . ASP A 1 124 ? -11.734 -13.078 0.828 1 98.94 124 ASP A N 1
ATOM 957 C CA . ASP A 1 124 ? -13.117 -12.812 1.209 1 98.94 124 ASP A CA 1
ATOM 958 C C . ASP A 1 124 ? -13.289 -11.383 1.711 1 98.94 124 ASP A C 1
ATOM 960 O O . ASP A 1 124 ? -12.727 -11.008 2.742 1 98.94 124 ASP A O 1
ATOM 964 N N . VAL A 1 125 ? -14.094 -10.594 1.005 1 98.94 125 VAL A N 1
ATOM 965 C CA . VAL A 1 125 ? -14.227 -9.164 1.256 1 98.94 125 VAL A CA 1
ATOM 966 C C . VAL A 1 125 ? -15.305 -8.914 2.307 1 98.94 125 VAL A C 1
ATOM 968 O O . VAL A 1 125 ? -16.453 -9.305 2.121 1 98.94 125 VAL A O 1
ATOM 971 N N . ASP A 1 126 ? -14.953 -8.227 3.379 1 98.62 126 ASP A N 1
ATOM 972 C CA . ASP A 1 126 ? -15.875 -7.867 4.453 1 98.62 126 ASP A CA 1
ATOM 973 C C . ASP A 1 126 ? -16.547 -6.527 4.172 1 98.62 126 ASP A C 1
ATOM 975 O O . ASP A 1 126 ? -17.703 -6.316 4.535 1 98.62 126 ASP A O 1
ATOM 979 N N . SER A 1 127 ? -15.781 -5.602 3.605 1 98.69 127 SER A N 1
ATOM 980 C CA . SER A 1 127 ? -16.297 -4.27 3.305 1 98.69 127 SER A CA 1
ATOM 981 C C . SER A 1 127 ? -15.484 -3.598 2.201 1 98.69 127 SER A C 1
ATOM 983 O O . SER A 1 127 ? -14.336 -3.971 1.953 1 98.69 127 SER A O 1
ATOM 985 N N . VAL A 1 128 ? -16.141 -2.711 1.524 1 98.88 128 VAL A N 1
ATOM 986 C CA . VAL A 1 128 ? -15.562 -1.902 0.459 1 98.88 128 VAL A CA 1
ATOM 987 C C . VAL A 1 128 ? -15.617 -0.425 0.84 1 98.88 128 VAL A C 1
ATOM 989 O O . VAL A 1 128 ? -16.625 0.049 1.364 1 98.88 128 VAL A O 1
ATOM 992 N N . ASN A 1 129 ? -14.508 0.283 0.638 1 98.62 129 ASN A N 1
ATOM 993 C CA . ASN A 1 129 ? -14.469 1.712 0.932 1 98.62 129 ASN A CA 1
ATOM 994 C C . ASN A 1 129 ? -14.062 2.525 -0.292 1 98.62 129 ASN A C 1
ATOM 996 O O . ASN A 1 129 ? -13.07 2.201 -0.954 1 98.62 129 ASN A O 1
ATOM 1000 N N . SER A 1 130 ? -14.844 3.521 -0.633 1 98.06 130 SER A N 1
ATOM 1001 C CA . SER A 1 130 ? -14.484 4.488 -1.665 1 98.06 130 SER A CA 1
ATOM 1002 C C . SER A 1 130 ? -14.125 5.84 -1.054 1 98.06 130 SER A C 1
ATOM 1004 O O . SER A 1 130 ? -14.867 6.371 -0.227 1 98.06 130 SER A O 1
ATOM 1006 N N . SER A 1 131 ? -13.008 6.391 -1.454 1 96.19 131 SER A N 1
ATOM 1007 C CA . SER A 1 131 ? -12.562 7.695 -0.968 1 96.19 131 SER A CA 1
ATOM 1008 C C . SER A 1 131 ? -12.102 8.586 -2.117 1 96.19 131 SER A C 1
ATOM 1010 O O . SER A 1 131 ? -12.039 8.141 -3.266 1 96.19 131 SER A O 1
ATOM 1012 N N . CYS A 1 132 ? -11.852 9.836 -1.931 1 91.38 132 CYS A N 1
ATOM 1013 C CA . CYS A 1 132 ? -11.758 10.875 -2.951 1 91.38 132 CYS A CA 1
ATOM 1014 C C . CYS A 1 132 ? -10.555 10.641 -3.857 1 91.38 132 CYS A C 1
ATOM 1016 O O . CYS A 1 132 ? -10.672 10.719 -5.082 1 91.38 132 CYS A O 1
ATOM 1018 N N . GLY A 1 133 ? -9.398 10.422 -3.283 1 94.56 133 GLY A N 1
ATOM 1019 C CA . GLY A 1 133 ? -8.203 10.242 -4.094 1 94.56 133 GLY A CA 1
ATOM 1020 C C . GLY A 1 133 ? -7.613 11.555 -4.578 1 94.56 133 GLY A C 1
ATOM 1021 O O . GLY A 1 133 ? -6.875 11.578 -5.566 1 94.56 133 GLY A O 1
ATOM 1022 N N . PHE A 1 134 ? -7.922 12.648 -3.916 1 96.06 134 PHE A N 1
ATOM 1023 C CA . PHE A 1 134 ? -7.543 13.984 -4.363 1 96.06 134 PHE A CA 1
ATOM 1024 C C . PHE A 1 134 ? -6.027 14.148 -4.371 1 96.06 134 PHE A C 1
ATOM 1026 O O . PHE A 1 134 ? -5.488 14.961 -5.129 1 96.06 134 PHE A O 1
ATOM 1033 N N . GLY A 1 135 ? -5.363 13.383 -3.568 1 95.88 135 GLY A N 1
ATOM 1034 C CA . GLY A 1 135 ? -3.918 13.508 -3.475 1 95.88 135 GLY A CA 1
ATOM 1035 C C . GLY A 1 135 ? -3.182 12.586 -4.426 1 95.88 135 GLY A C 1
ATOM 1036 O O . GLY A 1 135 ? -1.949 12.602 -4.484 1 95.88 135 GLY A O 1
ATOM 1037 N N . VAL A 1 136 ? -3.885 11.719 -5.223 1 98.25 136 VAL A N 1
ATOM 1038 C CA . VAL A 1 136 ? -3.281 10.82 -6.199 1 98.25 136 VAL A CA 1
ATOM 1039 C C . VAL A 1 136 ? -2.969 11.586 -7.484 1 98.25 136 VAL A C 1
ATOM 1041 O O . VAL A 1 136 ? -3.85 12.219 -8.062 1 98.25 136 VAL A O 1
ATOM 1044 N N . PRO A 1 137 ? -1.719 11.57 -7.977 1 98.69 137 PRO A N 1
ATOM 1045 C CA . PRO A 1 137 ? -1.372 12.312 -9.195 1 98.69 137 PRO A CA 1
ATOM 1046 C C . PRO A 1 137 ? -2.004 11.711 -10.445 1 98.69 137 PRO A C 1
ATOM 1048 O O . PRO A 1 137 ? -2.463 10.562 -10.422 1 98.69 137 PRO A O 1
ATOM 1051 N N . LEU A 1 138 ? -2.037 12.547 -11.477 1 98.75 138 LEU A N 1
ATOM 1052 C CA . LEU A 1 138 ? -2.395 12.07 -12.805 1 98.75 138 LEU A CA 1
ATOM 1053 C C . LEU A 1 138 ? -1.192 11.438 -13.5 1 98.75 138 LEU A C 1
ATOM 1055 O O . LEU A 1 138 ? -0.151 12.078 -13.648 1 98.75 138 LEU A O 1
ATOM 1059 N N . MET A 1 139 ? -1.33 10.172 -13.898 1 98.81 139 MET A N 1
ATOM 1060 C CA . MET A 1 139 ? -0.288 9.422 -14.586 1 98.81 139 MET A CA 1
ATOM 1061 C C . MET A 1 139 ? -0.874 8.617 -15.742 1 98.81 139 MET A C 1
ATOM 1063 O O . MET A 1 139 ? -1.871 7.914 -15.578 1 98.81 139 MET A O 1
ATOM 1067 N N . ASP A 1 140 ? -0.241 8.664 -16.922 1 98.69 140 ASP A N 1
ATOM 1068 C CA . ASP A 1 140 ? -0.708 7.934 -18.094 1 98.69 140 ASP A CA 1
ATOM 1069 C C . ASP A 1 140 ? 0.004 6.59 -18.219 1 98.69 140 ASP A C 1
ATOM 1071 O O . ASP A 1 140 ? 1.235 6.531 -18.25 1 98.69 140 ASP A O 1
ATOM 1075 N N . LEU A 1 141 ? -0.818 5.598 -18.359 1 98.62 141 LEU A N 1
ATOM 1076 C CA . LEU A 1 141 ? -0.257 4.266 -18.562 1 98.62 141 LEU A CA 1
ATOM 1077 C C . LEU A 1 141 ? 0.44 4.172 -19.922 1 98.62 141 LEU A C 1
ATOM 1079 O O . LEU A 1 141 ? -0.151 4.504 -20.953 1 98.62 141 LEU A O 1
ATOM 1083 N N . GLN A 1 142 ? 1.651 3.756 -19.891 1 98.56 142 GLN A N 1
ATOM 1084 C CA . GLN A 1 142 ? 2.385 3.494 -21.125 1 98.56 142 GLN A CA 1
ATOM 1085 C C . GLN A 1 142 ? 2.381 2.006 -21.453 1 98.56 142 GLN A C 1
ATOM 1087 O O . GLN A 1 142 ? 2.494 1.629 -22.625 1 98.56 142 GLN A O 1
ATOM 1092 N N . GLY A 1 143 ? 2.271 1.171 -20.438 1 98.31 143 GLY A N 1
ATOM 1093 C CA . GLY A 1 143 ? 2.189 -0.269 -20.625 1 98.31 143 GLY A CA 1
ATOM 1094 C C . GLY A 1 143 ? 2.719 -1.057 -19.438 1 98.31 143 GLY A C 1
ATOM 1095 O O . GLY A 1 143 ? 3.406 -0.506 -18.578 1 98.31 143 GLY A O 1
ATOM 1096 N N . GLN A 1 144 ? 2.383 -2.301 -19.406 1 98.19 144 GLN A N 1
ATOM 1097 C CA . GLN A 1 144 ? 2.959 -3.215 -18.422 1 98.19 144 GLN A CA 1
ATOM 1098 C C . GLN A 1 144 ? 4.398 -3.57 -18.781 1 98.19 144 GLN A C 1
ATOM 1100 O O . GLN A 1 144 ? 4.73 -3.73 -19.969 1 98.19 144 GLN A O 1
ATOM 1105 N N . ARG A 1 145 ? 5.242 -3.66 -17.766 1 97.31 145 ARG A N 1
ATOM 1106 C CA . ARG A 1 145 ? 6.582 -4.172 -18.031 1 97.31 145 ARG A CA 1
ATOM 1107 C C . ARG A 1 145 ? 6.543 -5.652 -18.391 1 97.31 145 ARG A C 1
ATOM 1109 O O . ARG A 1 145 ? 5.762 -6.418 -17.812 1 97.31 145 ARG A O 1
ATOM 1116 N N . ALA A 1 146 ? 7.445 -6.051 -19.234 1 95.19 146 ALA A N 1
ATOM 1117 C CA . ALA A 1 146 ? 7.52 -7.445 -19.656 1 95.19 146 ALA A CA 1
ATOM 1118 C C . ALA A 1 146 ? 8.555 -8.211 -18.844 1 95.19 146 ALA A C 1
ATOM 1120 O O . ALA A 1 146 ? 8.695 -9.43 -18.984 1 95.19 146 ALA A O 1
ATOM 1121 N N . MET A 1 147 ? 9.164 -7.512 -17.969 1 94.5 147 MET A N 1
ATOM 1122 C CA . MET A 1 147 ? 10.406 -7.977 -17.359 1 94.5 147 MET A CA 1
ATOM 1123 C C . MET A 1 147 ? 10.156 -9.188 -16.484 1 94.5 147 MET A C 1
ATOM 1125 O O . MET A 1 147 ? 10.938 -10.141 -16.484 1 94.5 147 MET A O 1
ATOM 1129 N N . LEU A 1 148 ? 9.07 -9.172 -15.75 1 95.06 148 LEU A N 1
ATOM 1130 C CA . LEU A 1 148 ? 8.836 -10.266 -14.812 1 95.06 148 LEU A CA 1
ATOM 1131 C C . LEU A 1 148 ? 8.578 -11.57 -15.562 1 95.06 148 LEU A C 1
ATOM 1133 O O . LEU A 1 148 ? 9.242 -12.578 -15.305 1 95.06 148 LEU A O 1
ATOM 1137 N N . PRO A 1 149 ? 7.656 -11.625 -16.531 1 95.12 149 PRO A N 1
ATOM 1138 C CA . PRO A 1 149 ? 7.465 -12.852 -17.297 1 95.12 149 PRO A CA 1
ATOM 1139 C C . PRO A 1 149 ? 8.734 -13.281 -18.047 1 95.12 149 PRO A C 1
ATOM 1141 O O . PRO A 1 149 ? 9.039 -14.477 -18.094 1 95.12 149 PRO A O 1
ATOM 1144 N N . GLU A 1 150 ? 9.445 -12.336 -18.594 1 95.94 150 GLU A N 1
ATOM 1145 C CA . GLU A 1 150 ? 10.664 -12.648 -19.328 1 95.94 150 GLU A CA 1
ATOM 1146 C C . GLU A 1 150 ? 11.727 -13.242 -18.406 1 95.94 150 GLU A C 1
ATOM 1148 O O . GLU A 1 150 ? 12.406 -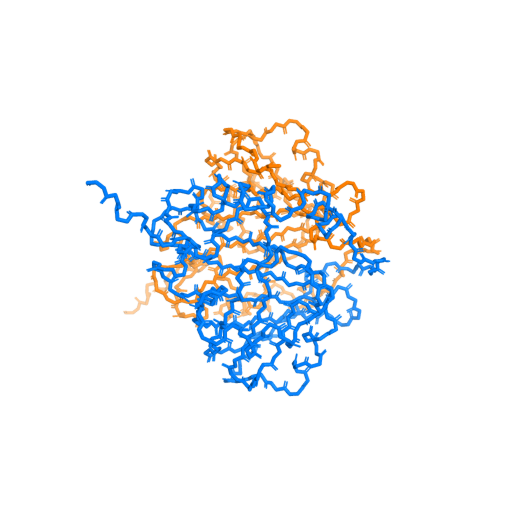14.203 -18.766 1 95.94 150 GLU A O 1
ATOM 1153 N N . TRP A 1 151 ? 11.867 -12.586 -17.266 1 95.62 151 TRP A N 1
ATOM 1154 C CA . TRP A 1 151 ? 12.789 -13.102 -16.266 1 95.62 151 TRP A CA 1
ATOM 1155 C C . TRP A 1 151 ? 12.461 -14.547 -15.906 1 95.62 151 TRP A C 1
ATOM 1157 O O . TRP A 1 151 ? 13.352 -15.398 -15.859 1 95.62 151 TRP A O 1
ATOM 1167 N N . ALA A 1 152 ? 11.227 -14.867 -15.656 1 96.06 152 ALA A N 1
ATOM 1168 C CA . ALA A 1 152 ? 10.781 -16.203 -15.273 1 96.06 152 ALA A CA 1
ATOM 1169 C C . ALA A 1 152 ? 11.039 -17.203 -16.406 1 96.06 152 ALA A C 1
ATOM 1171 O O . ALA A 1 152 ? 11.477 -18.328 -16.156 1 96.06 152 ALA A O 1
ATOM 1172 N N . GLU A 1 153 ? 10.734 -16.766 -17.609 1 96.31 153 GLU A N 1
ATOM 1173 C CA . GLU A 1 153 ? 10.953 -17.625 -18.766 1 96.31 153 GLU A CA 1
ATOM 1174 C C . GLU A 1 153 ? 12.43 -17.969 -18.906 1 96.31 153 GLU A C 1
ATOM 1176 O O . GLU A 1 153 ? 12.781 -19.125 -19.172 1 96.31 153 GLU A O 1
ATOM 1181 N N . ARG A 1 154 ? 13.227 -17.031 -18.75 1 96.62 154 ARG A N 1
ATOM 1182 C CA . ARG A 1 154 ? 14.664 -17.25 -18.859 1 96.62 154 ARG A CA 1
ATOM 1183 C C . ARG A 1 154 ? 15.172 -18.188 -17.781 1 96.62 154 ARG A C 1
ATOM 1185 O O . ARG A 1 154 ? 16.047 -19.016 -18.031 1 96.62 154 ARG A O 1
ATOM 1192 N N . LYS A 1 155 ? 14.68 -18.047 -16.609 1 96.25 155 LYS A N 1
ATOM 1193 C CA . LYS A 1 155 ? 15.086 -18.891 -15.484 1 96.25 155 LYS A CA 1
ATOM 1194 C C . LYS A 1 155 ? 14.688 -20.344 -15.719 1 96.25 155 LYS A C 1
ATOM 1196 O O . LYS A 1 155 ? 15.414 -21.266 -15.32 1 96.25 155 LYS A O 1
ATOM 1201 N N . GLY A 1 156 ? 13.531 -20.578 -16.375 1 96.5 156 GLY A N 1
ATOM 1202 C CA . GLY A 1 156 ? 13.016 -21.922 -16.562 1 96.5 156 GLY A CA 1
ATOM 1203 C C . GLY A 1 156 ? 12.406 -22.531 -15.305 1 96.5 156 GLY A C 1
ATOM 1204 O O . GLY A 1 156 ? 12.609 -22 -14.211 1 96.5 156 GLY A O 1
ATOM 1205 N N . ASP A 1 157 ? 11.773 -23.609 -15.445 1 95.56 157 ASP A N 1
ATOM 1206 C CA . ASP A 1 157 ? 11.016 -24.219 -14.352 1 95.56 157 ASP A CA 1
ATOM 1207 C C . ASP A 1 157 ? 11.938 -24.594 -13.188 1 95.56 157 ASP A C 1
ATOM 1209 O O . ASP A 1 157 ? 11.625 -24.312 -12.031 1 95.56 157 ASP A O 1
ATOM 1213 N N . ASP A 1 158 ? 13.031 -25.203 -13.492 1 97.06 158 ASP A N 1
ATOM 1214 C CA . ASP A 1 158 ? 13.961 -25.609 -12.445 1 97.06 158 ASP A CA 1
ATOM 1215 C C . ASP A 1 158 ? 14.555 -24.406 -11.727 1 97.06 158 ASP A C 1
ATOM 1217 O O . ASP A 1 158 ? 14.703 -24.422 -10.5 1 97.06 158 ASP A O 1
ATOM 1221 N N . GLY A 1 159 ? 14.938 -23.406 -12.469 1 97.69 159 GLY A N 1
ATOM 1222 C CA . GLY A 1 159 ? 15.469 -22.188 -11.883 1 97.69 159 GLY A CA 1
ATOM 1223 C C . GLY A 1 159 ? 14.469 -21.469 -10.992 1 97.69 159 GLY A C 1
ATOM 1224 O O . GLY A 1 159 ? 14.828 -20.953 -9.93 1 97.69 159 GLY A O 1
ATOM 1225 N N . ILE A 1 160 ? 13.242 -21.453 -11.414 1 97.5 160 ILE A N 1
ATOM 1226 C CA . ILE A 1 160 ? 12.18 -20.797 -10.656 1 97.5 160 ILE A CA 1
ATOM 1227 C C . ILE A 1 160 ? 11.969 -21.547 -9.336 1 97.5 160 ILE A C 1
ATOM 1229 O O . ILE A 1 160 ? 11.844 -20.922 -8.281 1 97.5 160 ILE A O 1
ATOM 1233 N N . LEU A 1 161 ? 11.938 -22.844 -9.445 1 96.5 161 LEU A N 1
ATOM 1234 C CA . LEU A 1 161 ? 11.742 -23.641 -8.242 1 96.5 161 LEU A CA 1
ATOM 1235 C C . LEU A 1 161 ? 12.875 -23.406 -7.242 1 96.5 161 LEU A C 1
ATOM 1237 O O . LEU A 1 161 ? 12.625 -23.219 -6.047 1 96.5 161 LEU A O 1
ATOM 1241 N N . LYS A 1 162 ? 14.102 -23.438 -7.684 1 97 162 LYS A N 1
ATOM 1242 C CA . LYS A 1 162 ? 15.25 -23.156 -6.828 1 97 162 LYS A CA 1
ATOM 1243 C C . LYS A 1 162 ? 15.148 -21.766 -6.211 1 97 162 LYS A C 1
ATOM 1245 O O . LYS A 1 162 ? 15.391 -21.594 -5.016 1 97 162 LYS A O 1
ATOM 1250 N N . TYR A 1 163 ? 14.797 -20.812 -7.031 1 97.19 163 TYR A N 1
ATOM 1251 C CA . TYR A 1 163 ? 14.633 -19.453 -6.566 1 97.19 163 TYR A CA 1
ATOM 1252 C C . TYR A 1 163 ? 13.555 -19.359 -5.492 1 97.19 163 TYR A C 1
ATOM 1254 O O . TYR A 1 163 ? 13.75 -18.719 -4.457 1 97.19 163 TYR A O 1
ATOM 1262 N N . GLN A 1 164 ? 12.43 -19.984 -5.723 1 97.38 164 GLN A N 1
ATOM 1263 C CA . GLN A 1 164 ? 11.32 -19.969 -4.777 1 97.38 164 GLN A CA 1
ATOM 1264 C C . GLN A 1 164 ? 11.727 -20.578 -3.439 1 97.38 164 GLN A C 1
ATOM 1266 O O . GLN A 1 164 ? 11.352 -20.078 -2.381 1 97.38 164 GLN A O 1
ATOM 1271 N N . ARG A 1 165 ? 12.453 -21.656 -3.469 1 96.88 165 ARG A N 1
ATOM 1272 C CA . ARG A 1 165 ? 12.93 -22.281 -2.242 1 96.88 165 ARG A CA 1
ATOM 1273 C C . ARG A 1 165 ? 13.852 -21.344 -1.469 1 96.88 165 ARG A C 1
ATOM 1275 O O . ARG A 1 165 ? 13.797 -21.297 -0.238 1 96.88 165 ARG A O 1
ATOM 1282 N N . GLU A 1 166 ? 14.641 -20.641 -2.172 1 96.12 166 GLU A N 1
ATOM 1283 C CA . GLU A 1 166 ? 15.648 -19.781 -1.553 1 96.12 166 GLU A CA 1
ATOM 1284 C C . GLU A 1 166 ? 15.031 -18.469 -1.068 1 96.12 166 GLU A C 1
ATOM 1286 O O . GLU A 1 166 ? 15.375 -17.969 0.008 1 96.12 166 GLU A O 1
ATOM 1291 N N . LYS A 1 167 ? 14.055 -17.891 -1.861 1 96.62 167 LYS A N 1
ATOM 1292 C CA . LYS A 1 167 ? 13.695 -16.5 -1.635 1 96.62 167 LYS A CA 1
ATOM 1293 C C . LYS A 1 167 ? 12.227 -16.375 -1.237 1 96.62 167 LYS A C 1
ATOM 1295 O O . LYS A 1 167 ? 11.797 -15.32 -0.743 1 96.62 167 LYS A O 1
ATOM 1300 N N . ASN A 1 168 ? 11.453 -17.469 -1.428 1 97.44 168 ASN A N 1
ATOM 1301 C CA . ASN A 1 168 ? 10.016 -17.297 -1.292 1 97.44 168 ASN A CA 1
ATOM 1302 C C . ASN A 1 168 ? 9.43 -18.219 -0.234 1 97.44 168 ASN A C 1
ATOM 1304 O O . ASN A 1 168 ? 8.242 -18.156 0.077 1 97.44 168 ASN A O 1
ATOM 1308 N N . ALA A 1 169 ? 10.25 -19.078 0.309 1 97.69 169 ALA A N 1
ATOM 1309 C CA . ALA A 1 169 ? 9.75 -20.078 1.261 1 97.69 169 ALA A CA 1
ATOM 1310 C C . ALA A 1 169 ? 9.461 -19.438 2.615 1 97.69 169 ALA A C 1
ATOM 1312 O O . ALA A 1 169 ? 8.641 -19.938 3.387 1 97.69 169 ALA A O 1
ATOM 1313 N N . ASN A 1 170 ? 10.156 -18.359 2.955 1 97.62 170 ASN A N 1
ATOM 1314 C CA . ASN A 1 170 ? 9.977 -17.594 4.191 1 97.62 170 ASN A CA 1
ATOM 1315 C C . ASN A 1 170 ? 9.867 -16.109 3.916 1 97.62 170 ASN A C 1
ATOM 1317 O O . ASN A 1 170 ? 10.406 -15.609 2.926 1 97.62 170 ASN A O 1
ATOM 1321 N N . SER A 1 171 ? 9.141 -15.438 4.777 1 97.94 171 SER A N 1
ATOM 1322 C CA . SER A 1 171 ? 9.117 -13.984 4.711 1 97.94 171 SER A CA 1
ATOM 1323 C C . SER A 1 171 ? 10.469 -13.391 5.117 1 97.94 171 SER A C 1
ATOM 1325 O O . SER A 1 171 ? 11.359 -14.117 5.57 1 97.94 171 SER A O 1
ATOM 1327 N N . PHE A 1 172 ? 10.602 -12.078 4.977 1 97.06 172 PHE A N 1
ATOM 1328 C CA . PHE A 1 172 ? 11.828 -11.391 5.375 1 97.06 172 PHE A CA 1
ATOM 1329 C C . PHE A 1 172 ? 12.078 -11.555 6.867 1 97.06 172 PHE A C 1
ATOM 1331 O O . PHE A 1 172 ? 13.227 -11.562 7.312 1 97.06 172 PHE A O 1
ATOM 1338 N N . ASP A 1 173 ? 11.008 -11.75 7.656 1 97.88 173 ASP A N 1
ATOM 1339 C CA . ASP A 1 173 ? 11.133 -11.898 9.102 1 97.88 173 ASP A CA 1
ATOM 1340 C C . ASP A 1 173 ? 11.203 -13.375 9.5 1 97.88 173 ASP A C 1
ATOM 1342 O O . ASP A 1 173 ? 11.117 -13.703 10.68 1 97.88 173 ASP A O 1
ATOM 1346 N N . GLY A 1 174 ? 11.195 -14.25 8.508 1 97.69 174 GLY A N 1
ATOM 1347 C CA . GLY A 1 174 ? 11.469 -15.656 8.766 1 97.69 174 GLY A CA 1
ATOM 1348 C C . GLY A 1 174 ? 10.211 -16.5 8.914 1 97.69 174 GLY A C 1
ATOM 1349 O O . GLY A 1 174 ? 10.273 -17.656 9.289 1 97.69 174 GLY A O 1
ATOM 1350 N N . TYR A 1 175 ? 9.062 -15.969 8.688 1 97.88 175 TYR A N 1
ATOM 1351 C CA . TYR A 1 175 ? 7.828 -16.734 8.781 1 97.88 175 TYR A CA 1
ATOM 1352 C C . TYR A 1 175 ? 7.625 -17.594 7.535 1 97.88 175 TYR A C 1
ATOM 1354 O O . TYR A 1 175 ? 7.832 -17.125 6.414 1 97.88 175 TYR A O 1
ATOM 1362 N N . PRO A 1 176 ? 7.211 -18.828 7.723 1 97.94 176 PRO A N 1
ATOM 1363 C CA . PRO A 1 176 ? 6.953 -19.672 6.551 1 97.94 176 PRO A CA 1
ATOM 1364 C C . PRO A 1 176 ? 5.793 -19.156 5.699 1 97.94 176 PRO A C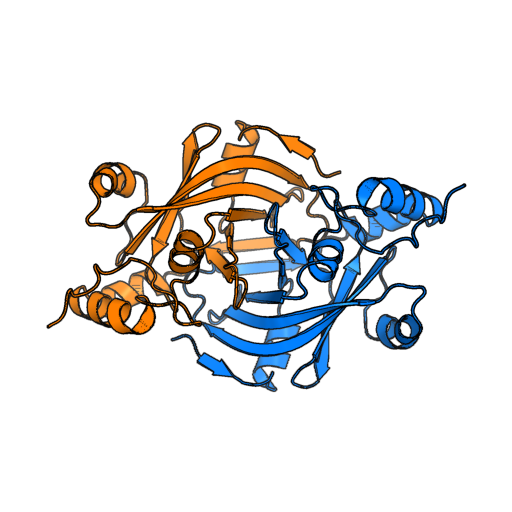 1
ATOM 1366 O O . PRO A 1 176 ? 4.84 -18.594 6.234 1 97.94 176 PRO A O 1
ATOM 1369 N N . THR A 1 177 ? 5.84 -19.406 4.402 1 98.25 177 THR A N 1
ATOM 1370 C CA . THR A 1 177 ? 4.824 -18.906 3.48 1 98.25 177 THR A CA 1
ATOM 1371 C C . THR A 1 177 ? 3.828 -20.016 3.123 1 98.25 177 THR A C 1
ATOM 1373 O O . THR A 1 177 ? 2.787 -19.75 2.521 1 98.25 177 THR A O 1
ATOM 1376 N N . GLY A 1 178 ? 4.191 -21.266 3.492 1 97.44 178 GLY A N 1
ATOM 1377 C CA . GLY A 1 178 ? 3.359 -22.391 3.119 1 97.44 178 GLY A CA 1
ATOM 1378 C C . GLY A 1 178 ? 3.568 -22.844 1.684 1 97.44 178 GLY A C 1
ATOM 1379 O O . GLY A 1 178 ? 2.859 -23.719 1.193 1 97.44 178 GLY A O 1
ATOM 1380 N N . LEU A 1 179 ? 4.527 -22.25 0.982 1 97.38 179 LEU A N 1
ATOM 1381 C CA . LEU A 1 179 ? 4.746 -22.547 -0.427 1 97.38 179 LEU A CA 1
ATOM 1382 C C . LEU A 1 179 ? 5.191 -24 -0.609 1 97.38 179 LEU A C 1
ATOM 1384 O O . LEU A 1 179 ? 4.785 -24.656 -1.57 1 97.38 179 LEU A O 1
ATOM 1388 N N . PHE A 1 180 ? 6.02 -24.422 0.329 1 94.94 180 PHE A N 1
ATOM 1389 C CA . PHE A 1 180 ? 6.484 -25.797 0.296 1 94.94 180 PHE A CA 1
ATOM 1390 C C . PHE A 1 180 ? 6.066 -26.547 1.559 1 94.94 180 PHE A C 1
ATOM 1392 O O . PHE A 1 180 ? 5.988 -25.953 2.637 1 94.94 180 PHE A O 1
ATOM 1399 N N . GLU A 1 181 ? 5.551 -27.703 1.438 1 83.31 181 GLU A N 1
ATOM 1400 C CA . GLU A 1 181 ? 5.234 -28.516 2.604 1 83.31 181 GLU A CA 1
ATOM 1401 C C . GLU A 1 181 ? 6.484 -28.797 3.43 1 83.31 181 GLU A C 1
ATOM 1403 O O . GLU A 1 181 ? 7.586 -28.891 2.887 1 83.31 181 GLU A O 1
ATOM 1408 N N . ASP A 1 182 ? 6.465 -28.359 4.742 1 60.81 182 ASP A N 1
ATOM 1409 C CA . ASP A 1 182 ? 7.578 -28.672 5.641 1 60.81 182 ASP A CA 1
ATOM 1410 C C . ASP A 1 182 ? 8.148 -30.062 5.355 1 60.81 182 ASP A C 1
ATOM 1412 O O . ASP A 1 182 ? 7.398 -31 5.109 1 60.81 182 ASP A O 1
ATOM 1416 N N . ASP A 1 183 ? 9.312 -30.078 4.824 1 47.38 183 ASP A N 1
ATOM 1417 C CA . ASP A 1 183 ? 10.008 -31.359 4.902 1 47.38 183 ASP A CA 1
ATOM 1418 C C . ASP A 1 183 ? 9.844 -32 6.277 1 47.38 183 ASP A C 1
ATOM 1420 O O . ASP A 1 183 ? 10.078 -31.344 7.301 1 47.38 183 ASP A O 1
ATOM 1424 N N . GLU A 1 184 ? 8.844 -32.812 6.562 1 38.84 184 GLU A N 1
ATOM 1425 C CA . GLU A 1 184 ? 9.133 -33.719 7.68 1 38.84 184 GLU A CA 1
ATOM 1426 C C . GLU A 1 184 ? 10.625 -34.031 7.754 1 38.84 184 GLU A C 1
ATOM 1428 O O . GLU A 1 184 ? 11.141 -34.781 6.926 1 38.84 184 GLU A O 1
ATOM 1433 N N . GLU A 1 185 ? 11.445 -33.312 7.992 1 34.88 185 GLU A N 1
ATOM 1434 C CA . GLU A 1 185 ? 12.727 -34 8.156 1 34.88 185 GLU A CA 1
ATOM 1435 C C . GLU A 1 185 ? 12.531 -35.375 8.781 1 34.88 185 GLU A C 1
ATOM 1437 O O . GLU A 1 185 ? 11.531 -35.625 9.461 1 34.88 185 GLU A O 1
ATOM 1442 N N . GLY A 1 186 ? 13.82 -35.969 9 1 23.06 186 GLY A N 1
ATOM 1443 C CA . GLY A 1 186 ? 14.648 -36.844 9.805 1 23.06 186 GLY A CA 1
ATOM 1444 C C . GLY A 1 186 ? 14.359 -36.75 11.289 1 23.06 186 GLY A C 1
ATOM 1445 O O . GLY A 1 186 ? 13.914 -35.719 11.773 1 23.06 186 GLY A O 1
ATOM 1446 N N . MET B 1 1 ? 16.984 -9.461 -6.855 1 75.44 1 MET B N 1
ATOM 1447 C CA . MET B 1 1 ? 16.797 -9.914 -5.484 1 75.44 1 MET B CA 1
ATOM 1448 C C . MET B 1 1 ? 16.562 -8.734 -4.543 1 75.44 1 MET B C 1
ATOM 1450 O O . MET B 1 1 ? 17.094 -7.645 -4.77 1 75.44 1 MET B O 1
ATOM 1454 N N . ALA B 1 2 ? 15.742 -8.992 -3.57 1 90.62 2 ALA B N 1
ATOM 1455 C CA . ALA B 1 2 ? 15.555 -7.996 -2.516 1 90.62 2 ALA B CA 1
ATOM 1456 C C . ALA B 1 2 ? 16.844 -7.781 -1.732 1 90.62 2 ALA B C 1
ATOM 1458 O O . ALA B 1 2 ? 17.562 -8.742 -1.425 1 90.62 2 ALA B O 1
ATOM 1459 N N . LYS B 1 3 ? 17.297 -6.57 -1.58 1 96.25 3 LYS B N 1
ATOM 1460 C CA . LYS B 1 3 ? 18.469 -6.195 -0.792 1 96.25 3 LYS B CA 1
ATOM 1461 C C . LYS B 1 3 ? 18.094 -5.277 0.366 1 96.25 3 LYS B C 1
ATOM 1463 O O . LYS B 1 3 ? 17.344 -4.316 0.181 1 96.25 3 LYS B O 1
ATOM 1468 N N . PHE B 1 4 ? 18.641 -5.605 1.58 1 98.19 4 PHE B N 1
ATOM 1469 C CA . PHE B 1 4 ? 18.359 -4.801 2.766 1 98.19 4 PHE B CA 1
ATOM 1470 C C . PHE B 1 4 ? 19.547 -3.893 3.084 1 98.19 4 PHE B C 1
ATOM 1472 O O . PHE B 1 4 ? 20.703 -4.258 2.848 1 98.19 4 PHE B O 1
ATOM 1479 N N . TYR B 1 5 ? 19.25 -2.758 3.605 1 98.44 5 TYR B N 1
ATOM 1480 C CA . TYR B 1 5 ? 20.203 -1.766 4.094 1 98.44 5 TYR B CA 1
ATOM 1481 C C . TYR B 1 5 ? 19.797 -1.267 5.48 1 98.44 5 TYR B C 1
ATOM 1483 O O . TYR B 1 5 ? 18.625 -1.234 5.816 1 98.44 5 TYR B O 1
ATOM 1491 N N . ASP B 1 6 ? 20.766 -0.759 6.23 1 98.12 6 ASP B N 1
ATOM 1492 C CA . ASP B 1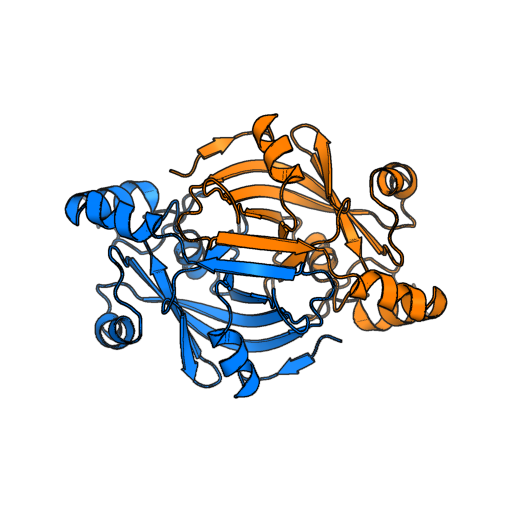 6 ? 20.516 -0.317 7.602 1 98.12 6 ASP B CA 1
ATOM 1493 C C . ASP B 1 6 ? 20.047 1.136 7.629 1 98.12 6 ASP B C 1
ATOM 1495 O O . ASP B 1 6 ? 19.531 1.604 8.641 1 98.12 6 ASP B O 1
ATOM 1499 N N . SER B 1 7 ? 20.312 1.781 6.512 1 98.69 7 SER B N 1
ATOM 1500 C CA . SER B 1 7 ? 19.969 3.197 6.434 1 98.69 7 SER B CA 1
ATOM 1501 C C . SER B 1 7 ? 19.75 3.635 4.992 1 98.69 7 SER B C 1
ATOM 1503 O O . SER B 1 7 ? 20.047 2.889 4.059 1 98.69 7 SER B O 1
ATOM 1505 N N . ILE B 1 8 ? 19.156 4.797 4.824 1 98.88 8 ILE B N 1
ATOM 1506 C CA . ILE B 1 8 ? 18.938 5.387 3.508 1 98.88 8 ILE B CA 1
ATOM 1507 C C . ILE B 1 8 ? 20.25 5.949 2.963 1 98.88 8 ILE B C 1
ATOM 1509 O O . ILE B 1 8 ? 20.828 6.852 3.559 1 98.88 8 ILE B O 1
ATOM 1513 N N . ASN B 1 9 ? 20.656 5.477 1.848 1 98.62 9 ASN B N 1
ATOM 1514 C CA . ASN B 1 9 ? 21.859 6.02 1.232 1 98.62 9 ASN B CA 1
ATOM 1515 C C . ASN B 1 9 ? 21.531 7.117 0.226 1 98.62 9 ASN B C 1
ATOM 1517 O O . ASN B 1 9 ? 20.359 7.441 0.012 1 98.62 9 ASN B O 1
ATOM 1521 N N . ASP B 1 10 ? 22.547 7.688 -0.397 1 98.25 10 ASP B N 1
ATOM 1522 C CA . ASP B 1 10 ? 22.391 8.852 -1.258 1 98.25 10 ASP B CA 1
ATOM 1523 C C . ASP B 1 10 ? 21.562 8.508 -2.502 1 98.25 10 ASP B C 1
ATOM 1525 O O . ASP B 1 10 ? 20.734 9.297 -2.943 1 98.25 10 ASP B O 1
ATOM 1529 N N . GLU B 1 11 ? 21.828 7.41 -3.057 1 98.12 11 GLU B N 1
ATOM 1530 C CA . GLU B 1 11 ? 21.078 6.973 -4.23 1 98.12 11 GLU B CA 1
ATOM 1531 C C . GLU B 1 11 ? 19.609 6.797 -3.908 1 98.12 11 GLU B C 1
ATOM 1533 O O . GLU B 1 11 ? 18.734 7.207 -4.688 1 98.12 11 GLU B O 1
ATOM 1538 N N . GLN B 1 12 ? 19.375 6.203 -2.758 1 98.69 12 GLN B N 1
ATOM 1539 C CA . GLN B 1 12 ? 18 5.98 -2.326 1 98.69 12 GLN B CA 1
ATOM 1540 C C . GLN B 1 12 ? 17.297 7.301 -2.014 1 98.69 12 GLN B C 1
ATOM 1542 O O . GLN B 1 12 ? 16.125 7.465 -2.309 1 98.69 12 GLN B O 1
ATOM 1547 N N . ARG B 1 13 ? 18.016 8.188 -1.407 1 98.75 13 ARG B N 1
ATOM 1548 C CA . ARG B 1 13 ? 17.484 9.523 -1.164 1 98.75 13 ARG B CA 1
ATOM 1549 C C . ARG B 1 13 ? 17.062 10.188 -2.469 1 98.75 13 ARG B C 1
ATOM 1551 O O . ARG B 1 13 ? 15.984 10.789 -2.545 1 98.75 13 ARG B O 1
ATOM 1558 N N . ALA B 1 14 ? 17.859 10.125 -3.494 1 98.5 14 ALA B N 1
ATOM 1559 C CA . ALA B 1 14 ? 17.562 10.703 -4.801 1 98.5 14 ALA B CA 1
ATOM 1560 C C . ALA B 1 14 ? 16.359 10.008 -5.441 1 98.5 14 ALA B C 1
ATOM 1562 O O . ALA B 1 14 ? 15.516 10.656 -6.062 1 98.5 14 ALA B O 1
ATOM 1563 N N . PHE B 1 15 ? 16.328 8.688 -5.316 1 98.75 15 PHE B N 1
ATOM 1564 C CA . PHE B 1 15 ? 15.203 7.91 -5.836 1 98.75 15 PHE B CA 1
ATOM 1565 C C . PHE B 1 15 ? 13.891 8.359 -5.199 1 98.75 15 PHE B C 1
ATOM 1567 O O . PHE B 1 15 ? 12.906 8.594 -5.898 1 98.75 15 PHE B O 1
ATOM 1574 N N . ILE B 1 16 ? 13.883 8.508 -3.855 1 98.81 16 ILE B N 1
ATOM 1575 C CA . ILE B 1 16 ? 12.711 8.938 -3.109 1 98.81 16 ILE B CA 1
ATOM 1576 C C . ILE B 1 16 ? 12.25 10.297 -3.615 1 98.81 16 ILE B C 1
ATOM 1578 O O . ILE B 1 16 ? 11.062 10.5 -3.887 1 98.81 16 ILE B O 1
ATOM 1582 N N . ALA B 1 17 ? 13.141 11.219 -3.824 1 98.12 17 ALA B N 1
ATOM 1583 C CA . ALA B 1 17 ? 12.836 12.586 -4.227 1 98.12 17 ALA B CA 1
ATOM 1584 C C . ALA B 1 17 ? 12.203 12.625 -5.613 1 98.12 17 ALA B C 1
ATOM 1586 O O . ALA B 1 17 ? 11.445 13.539 -5.93 1 98.12 17 ALA B O 1
ATOM 1587 N N . ALA B 1 18 ? 12.477 11.617 -6.398 1 97.88 18 ALA B N 1
ATOM 1588 C CA . ALA B 1 18 ? 12.055 11.609 -7.797 1 97.88 18 ALA B CA 1
ATOM 1589 C C . ALA B 1 18 ? 10.656 11.023 -7.938 1 97.88 18 ALA B C 1
ATOM 1591 O O . ALA B 1 18 ? 10.047 11.102 -9.008 1 97.88 18 ALA B O 1
ATOM 1592 N N . GLN B 1 19 ? 10.117 10.398 -6.926 1 98.38 19 GLN B N 1
ATOM 1593 C CA . GLN B 1 19 ? 8.82 9.727 -7.051 1 98.38 19 GLN B CA 1
ATOM 1594 C C . GLN B 1 19 ? 7.672 10.695 -6.801 1 98.38 19 GLN B C 1
ATOM 1596 O O . GLN B 1 19 ? 7.73 11.508 -5.875 1 98.38 19 GLN B O 1
ATOM 1601 N N . PRO B 1 20 ? 6.625 10.633 -7.621 1 98 20 PRO B N 1
ATOM 1602 C CA . PRO B 1 20 ? 5.527 11.594 -7.508 1 98 20 PRO B CA 1
ATOM 1603 C C . PRO B 1 20 ? 4.574 11.266 -6.359 1 98 20 PRO B C 1
ATOM 1605 O O . PRO B 1 20 ? 3.729 12.086 -6 1 98 20 PRO B O 1
ATOM 1608 N N . LEU B 1 21 ? 4.613 10.031 -5.879 1 98.38 21 LEU B N 1
ATOM 1609 C CA . LEU B 1 21 ? 3.797 9.602 -4.75 1 98.38 21 LEU B CA 1
ATOM 1610 C C . LEU B 1 21 ? 4.469 8.461 -3.99 1 98.38 21 LEU B C 1
ATOM 1612 O O . LEU B 1 21 ? 5.465 7.906 -4.453 1 98.38 21 LEU B O 1
ATOM 1616 N N . PHE B 1 22 ? 4.035 8.172 -2.857 1 98.88 22 PHE B N 1
ATOM 1617 C CA . PHE B 1 22 ? 4.43 7.035 -2.041 1 98.88 22 PHE B CA 1
ATOM 1618 C C . PHE B 1 22 ? 3.225 6.453 -1.309 1 98.88 22 PHE B C 1
ATOM 1620 O O . PHE B 1 22 ? 2.115 6.977 -1.41 1 98.88 22 PHE B O 1
ATOM 1627 N N . PHE B 1 23 ? 3.416 5.293 -0.693 1 98.94 23 PHE B N 1
ATOM 1628 C CA . PHE B 1 23 ? 2.334 4.559 -0.05 1 98.94 23 PHE B CA 1
ATOM 1629 C C . PHE B 1 23 ? 2.68 4.242 1.4 1 98.94 23 PHE B C 1
ATOM 1631 O O . PHE B 1 23 ? 3.834 3.951 1.72 1 98.94 23 PHE B O 1
ATOM 1638 N N . VAL B 1 24 ? 1.683 4.324 2.24 1 98.94 24 VAL B N 1
ATOM 1639 C CA . VAL B 1 24 ? 1.854 4.121 3.674 1 98.94 24 VAL B CA 1
ATOM 1640 C C . VAL B 1 24 ? 0.992 2.951 4.141 1 98.94 24 VAL B C 1
ATOM 1642 O O . VAL B 1 24 ? -0.205 2.898 3.848 1 98.94 24 VAL B O 1
ATOM 1645 N N . ALA B 1 25 ? 1.573 2.02 4.84 1 98.94 25 ALA B N 1
ATOM 1646 C CA . ALA B 1 25 ? 0.803 0.938 5.449 1 98.94 25 ALA B CA 1
ATOM 1647 C C . ALA B 1 25 ? 0.992 0.917 6.965 1 98.94 25 ALA B C 1
ATOM 1649 O O . ALA B 1 25 ? 2.113 1.047 7.457 1 98.94 25 ALA B O 1
ATOM 1650 N N . THR B 1 26 ? -0.064 0.822 7.684 1 98.94 26 THR B N 1
ATOM 1651 C CA . THR B 1 26 ? -0.116 0.654 9.133 1 98.94 26 THR B CA 1
ATOM 1652 C C . THR B 1 26 ? -1.164 -0.386 9.516 1 98.94 26 THR B C 1
ATOM 1654 O O . THR B 1 26 ? -2.066 -0.687 8.734 1 98.94 26 THR B O 1
ATOM 1657 N N . ALA B 1 27 ? -0.993 -0.973 10.672 1 98.69 27 ALA B N 1
ATOM 1658 C CA . ALA B 1 27 ? -1.925 -1.999 11.125 1 98.69 27 ALA B CA 1
ATOM 1659 C C . ALA B 1 27 ? -2.088 -1.954 12.641 1 98.69 27 ALA B C 1
ATOM 1661 O O . ALA B 1 27 ? -1.113 -2.104 13.383 1 98.69 27 ALA B O 1
ATOM 1662 N N . PRO B 1 28 ? -3.32 -1.759 13.109 1 97.31 28 PRO B N 1
ATOM 1663 C CA . PRO B 1 28 ? -3.568 -1.945 14.547 1 97.31 28 PRO B CA 1
ATOM 1664 C C . PRO B 1 28 ? -3.631 -3.418 14.945 1 97.31 28 PRO B C 1
ATOM 1666 O O . PRO B 1 28 ? -3.613 -4.297 14.078 1 97.31 28 PRO B O 1
ATOM 1669 N N . ASP B 1 29 ? -3.65 -3.643 16.219 1 95.69 29 ASP B N 1
ATOM 1670 C CA . ASP B 1 29 ? -3.729 -5.012 16.719 1 95.69 29 ASP B CA 1
ATOM 1671 C C . ASP B 1 29 ? -5.047 -5.672 16.312 1 95.69 29 ASP B C 1
ATOM 1673 O O . ASP B 1 29 ? -5.098 -6.883 16.094 1 95.69 29 ASP B O 1
ATOM 1677 N N . GLU B 1 30 ? -6.086 -4.883 16.266 1 96.31 30 GLU B N 1
ATOM 1678 C CA . GLU B 1 30 ? -7.391 -5.332 15.789 1 96.31 30 GLU B CA 1
ATOM 1679 C C . GLU B 1 30 ? -8.008 -4.332 14.812 1 96.31 30 GLU B C 1
ATOM 1681 O O . GLU B 1 30 ? -7.824 -3.123 14.969 1 96.31 30 GLU B O 1
ATOM 1686 N N . GLY B 1 31 ? -8.711 -4.93 13.844 1 97.5 31 GLY B N 1
ATOM 1687 C CA . GLY B 1 31 ? -9.359 -4.055 12.875 1 97.5 31 GLY B CA 1
ATOM 1688 C C . GLY B 1 31 ? -8.703 -4.086 11.508 1 97.5 31 GLY B C 1
ATOM 1689 O O . GLY B 1 31 ? -7.906 -4.977 11.219 1 97.5 31 GLY B O 1
ATOM 1690 N N . ARG B 1 32 ? -9.039 -3.139 10.648 1 98.31 32 ARG B N 1
ATOM 1691 C CA . ARG B 1 32 ? -8.609 -3.096 9.258 1 98.31 32 ARG B CA 1
ATOM 1692 C C . ARG B 1 32 ? -7.145 -2.672 9.156 1 98.31 32 ARG B C 1
ATOM 1694 O O . ARG B 1 32 ? -6.688 -1.807 9.898 1 98.31 32 ARG B O 1
ATOM 1701 N N . ILE B 1 33 ? -6.453 -3.273 8.242 1 98.88 33 ILE B N 1
ATOM 1702 C CA . ILE B 1 33 ? -5.117 -2.832 7.855 1 98.88 33 ILE B CA 1
ATOM 1703 C C . ILE B 1 33 ? -5.219 -1.643 6.902 1 98.88 33 ILE B C 1
ATOM 1705 O O . ILE B 1 33 ? -6.066 -1.629 6.004 1 98.88 33 ILE B O 1
ATOM 1709 N N . ASN B 1 34 ? -4.344 -0.675 7.125 1 98.81 34 ASN B N 1
ATOM 1710 C CA . ASN B 1 34 ? -4.395 0.549 6.336 1 98.81 34 ASN B CA 1
ATOM 1711 C C . ASN B 1 34 ? -3.348 0.545 5.227 1 98.81 34 ASN B C 1
ATOM 1713 O O . ASN B 1 34 ? -2.199 0.158 5.449 1 98.81 34 ASN B O 1
ATOM 1717 N N . ILE B 1 35 ? -3.721 0.945 4.07 1 98.88 35 ILE B N 1
ATOM 1718 C CA . ILE B 1 35 ? -2.82 1.389 3.012 1 98.88 35 ILE B CA 1
ATOM 1719 C C . ILE B 1 35 ? -3.338 2.691 2.408 1 98.88 35 ILE B C 1
ATOM 1721 O O . ILE B 1 35 ? -4.523 2.807 2.086 1 98.88 35 ILE B O 1
ATOM 1725 N N . SER B 1 36 ? -2.504 3.658 2.229 1 98.44 36 SER B N 1
ATOM 1726 C CA . SER B 1 36 ? -2.912 4.957 1.703 1 98.44 36 SER B CA 1
ATOM 1727 C C . SER B 1 36 ? -1.86 5.523 0.756 1 98.44 36 SER B C 1
ATOM 1729 O O . SER B 1 36 ? -0.662 5.457 1.036 1 98.44 36 SER B O 1
ATOM 1731 N N . PRO B 1 37 ? -2.285 6.051 -0.347 1 98.56 37 PRO B N 1
ATOM 1732 C CA . PRO B 1 37 ? -1.373 6.793 -1.223 1 98.56 37 PRO B CA 1
ATOM 1733 C C . PRO B 1 37 ? -1.201 8.25 -0.8 1 98.56 37 PRO B C 1
ATOM 1735 O O . PRO B 1 37 ? -2.158 8.883 -0.346 1 98.56 37 PRO B O 1
ATOM 1738 N N . LYS B 1 38 ? 0.015 8.711 -0.846 1 97.81 38 LYS B N 1
ATOM 1739 C CA . LYS B 1 38 ? 0.342 10.102 -0.553 1 97.81 38 LYS B CA 1
ATOM 1740 C C . LYS B 1 38 ? 1.048 10.766 -1.734 1 97.81 38 LYS B C 1
ATOM 1742 O O . LYS B 1 38 ? 2.066 10.266 -2.213 1 97.81 38 LYS B O 1
ATOM 1747 N N . GLY B 1 39 ? 0.492 11.852 -2.154 1 97.19 39 GLY B N 1
ATOM 1748 C CA . GLY B 1 39 ? 1.087 12.609 -3.246 1 97.19 39 GLY B CA 1
ATOM 1749 C C . GLY B 1 39 ? 1.413 14.039 -2.875 1 97.19 39 GLY B C 1
ATOM 1750 O O . GLY B 1 39 ? 1.832 14.312 -1.748 1 97.19 39 GLY B O 1
ATOM 1751 N N . LEU B 1 40 ? 1.386 14.93 -3.912 1 97.31 40 LEU B N 1
ATOM 1752 C CA . LEU B 1 40 ? 1.655 16.359 -3.795 1 97.31 40 LEU B CA 1
ATOM 1753 C C . LEU B 1 40 ? 3.143 16.609 -3.574 1 97.31 40 LEU B C 1
ATOM 1755 O O . LEU B 1 40 ? 3.74 16.078 -2.645 1 97.31 40 LEU B O 1
ATOM 1759 N N . ASP B 1 41 ? 3.691 17.453 -4.398 1 97.25 41 ASP B N 1
ATOM 1760 C CA . ASP B 1 41 ? 5.117 17.766 -4.371 1 97.25 41 ASP B CA 1
ATOM 1761 C C . ASP B 1 41 ? 5.504 18.422 -3.049 1 97.25 41 ASP B C 1
ATOM 1763 O O . ASP B 1 41 ? 4.785 19.281 -2.543 1 97.25 41 ASP B O 1
ATOM 1767 N N . GLY B 1 42 ? 6.629 17.969 -2.494 1 97.88 42 GLY B N 1
ATOM 1768 C CA . GLY B 1 42 ? 7.141 18.594 -1.288 1 97.88 42 GLY B CA 1
ATOM 1769 C C . GLY B 1 42 ? 6.441 18.125 -0.026 1 97.88 42 GLY B C 1
ATOM 1770 O O . GLY B 1 42 ? 6.473 18.812 0.999 1 97.88 42 GLY B O 1
ATOM 1771 N N . SER B 1 43 ? 5.734 17.031 -0.076 1 98.31 43 SER B N 1
ATOM 1772 C CA . SER B 1 43 ? 5.004 16.531 1.091 1 98.31 43 SER B CA 1
ATOM 1773 C C . SER B 1 43 ? 5.816 15.492 1.854 1 98.31 43 SER B C 1
ATOM 1775 O O . SER B 1 43 ? 5.359 14.969 2.871 1 98.31 43 SER B O 1
ATOM 1777 N N . PHE B 1 44 ? 6.996 15.141 1.396 1 98.88 44 PHE B N 1
ATOM 1778 C CA . PHE B 1 44 ? 7.875 14.141 1.994 1 98.88 44 PHE B CA 1
ATOM 1779 C C . PHE B 1 44 ? 9.297 14.68 2.113 1 98.88 44 PHE B C 1
ATOM 1781 O O . PHE B 1 44 ? 9.812 15.305 1.185 1 98.88 44 PHE B O 1
ATOM 1788 N N . VAL B 1 45 ? 9.984 14.414 3.258 1 98.81 45 VAL B N 1
ATOM 1789 C CA . VAL B 1 45 ? 11.367 14.859 3.426 1 98.81 45 VAL B CA 1
ATOM 1790 C C . VAL B 1 45 ? 12.18 13.758 4.102 1 98.81 45 VAL B C 1
ATOM 1792 O O . VAL B 1 45 ? 11.68 13.062 4.988 1 98.81 45 VAL B O 1
ATOM 1795 N N . VAL B 1 46 ? 13.375 13.586 3.652 1 98.88 46 VAL B N 1
ATOM 1796 C CA . VAL B 1 46 ? 14.367 12.766 4.348 1 98.88 46 VAL B CA 1
ATOM 1797 C C . VAL B 1 46 ? 15.156 13.625 5.328 1 98.88 46 VAL B C 1
ATOM 1799 O O . VAL B 1 46 ? 15.883 14.539 4.918 1 98.88 46 VAL B O 1
ATOM 1802 N N . LEU B 1 47 ? 15.016 13.367 6.648 1 98.69 47 LEU B N 1
ATOM 1803 C CA . LEU B 1 47 ? 15.602 14.195 7.699 1 98.69 47 LEU B CA 1
ATOM 1804 C C . LEU B 1 47 ? 17.016 13.734 8.023 1 98.69 47 LEU B C 1
ATOM 1806 O O . LEU B 1 47 ? 17.812 14.5 8.586 1 98.69 47 LEU B O 1
ATOM 1810 N N . GLY B 1 48 ? 17.375 12.523 7.738 1 98.44 48 GLY B N 1
ATOM 1811 C CA . GLY B 1 48 ? 18.641 11.859 7.965 1 98.44 48 GLY B CA 1
ATOM 1812 C C . GLY B 1 48 ? 18.656 10.422 7.484 1 98.44 48 GLY B C 1
ATOM 1813 O O . GLY B 1 48 ? 17.688 9.953 6.887 1 98.44 48 GLY B O 1
ATOM 1814 N N . PRO B 1 49 ? 19.734 9.719 7.723 1 98.44 49 PRO B N 1
ATOM 1815 C CA . PRO B 1 49 ? 19.875 8.367 7.168 1 98.44 49 PRO B CA 1
ATOM 1816 C C . PRO B 1 49 ? 18.828 7.395 7.73 1 98.44 49 PRO B C 1
ATOM 1818 O O . PRO B 1 49 ? 18.578 6.352 7.133 1 98.44 49 PRO B O 1
ATOM 1821 N N . ASN B 1 50 ? 18.266 7.754 8.922 1 98.88 50 ASN B N 1
ATOM 1822 C CA . ASN B 1 50 ? 17.328 6.824 9.531 1 98.88 50 ASN B CA 1
ATOM 1823 C C . ASN B 1 50 ? 16.062 7.539 10.008 1 98.88 50 ASN B C 1
ATOM 1825 O O . ASN B 1 50 ? 15.43 7.117 10.977 1 98.88 50 ASN B O 1
ATOM 1829 N N . ARG B 1 51 ? 15.75 8.609 9.406 1 98.88 51 ARG B N 1
ATOM 1830 C CA . ARG B 1 51 ? 14.547 9.344 9.797 1 98.88 51 ARG B CA 1
ATOM 1831 C C . ARG B 1 51 ? 13.945 10.086 8.609 1 98.88 51 ARG B C 1
ATOM 1833 O O . ARG B 1 51 ? 14.664 10.742 7.848 1 98.88 51 ARG B O 1
ATOM 1840 N N . VAL B 1 52 ? 12.656 9.969 8.438 1 98.94 52 VAL B N 1
ATOM 1841 C CA . VAL B 1 52 ? 11.906 10.695 7.41 1 98.94 52 VAL B CA 1
ATOM 1842 C C . VAL B 1 52 ? 10.656 11.32 8.023 1 98.94 52 VAL B C 1
ATOM 1844 O O . VAL B 1 52 ? 10.297 11.008 9.164 1 98.94 52 VAL B O 1
ATOM 1847 N N . ALA B 1 53 ? 10.031 12.18 7.281 1 98.94 53 ALA B N 1
ATOM 1848 C CA . ALA B 1 53 ? 8.758 12.766 7.676 1 98.94 53 ALA B CA 1
ATOM 1849 C C . ALA B 1 53 ? 7.887 13.062 6.457 1 98.94 53 ALA B C 1
ATOM 1851 O O . ALA B 1 53 ? 8.406 13.258 5.352 1 98.94 53 ALA B O 1
ATOM 1852 N N . PHE B 1 54 ? 6.602 13.047 6.645 1 98.88 54 PHE B N 1
ATOM 1853 C CA . PHE B 1 54 ? 5.691 13.438 5.574 1 98.88 54 PHE B CA 1
ATOM 1854 C C . PHE B 1 54 ? 4.473 14.156 6.137 1 98.88 54 PHE B C 1
ATOM 1856 O O . PHE B 1 54 ? 4.117 13.969 7.301 1 98.88 54 PHE B O 1
ATOM 1863 N N . LEU B 1 55 ? 3.889 14.992 5.297 1 98.31 55 LEU B N 1
ATOM 1864 C CA . LEU B 1 55 ? 2.688 15.734 5.664 1 98.31 55 LEU B CA 1
ATOM 1865 C C . LEU B 1 55 ? 1.465 14.82 5.672 1 98.31 55 LEU B C 1
ATOM 1867 O O . LEU B 1 55 ? 1.239 14.078 4.715 1 98.31 55 LEU B O 1
ATOM 1871 N N . ASN B 1 56 ? 0.771 14.836 6.781 1 98.06 56 ASN B N 1
ATOM 1872 C CA . ASN B 1 56 ? -0.549 14.219 6.867 1 98.06 56 ASN B CA 1
ATOM 1873 C C . ASN B 1 56 ? -1.661 15.242 6.688 1 98.06 56 ASN B C 1
ATOM 1875 O O . ASN B 1 56 ? -2.162 15.805 7.664 1 98.06 56 ASN B O 1
ATOM 1879 N N . LEU B 1 57 ? -2.08 15.422 5.438 1 97.12 57 LEU B N 1
ATOM 1880 C CA . LEU B 1 57 ? -3.09 16.422 5.086 1 97.12 57 LEU B CA 1
ATOM 1881 C C . LEU B 1 57 ? -4.492 15.891 5.375 1 97.12 57 LEU B C 1
ATOM 1883 O O . LEU B 1 57 ? -4.695 14.68 5.492 1 97.12 57 LEU B O 1
ATOM 1887 N N . THR B 1 58 ? -5.363 16.828 5.551 1 96.56 58 THR B N 1
ATOM 1888 C CA . THR B 1 58 ? -6.754 16.484 5.82 1 96.56 58 THR B CA 1
ATOM 1889 C C . THR B 1 58 ? -7.359 15.719 4.645 1 96.56 58 THR B C 1
ATOM 1891 O O . THR B 1 58 ? -7.188 16.109 3.49 1 96.56 58 THR B O 1
ATOM 1894 N N . GLY B 1 59 ? -7.969 14.594 4.922 1 94.12 59 GLY B N 1
ATOM 1895 C CA . GLY B 1 59 ? -8.602 13.766 3.902 1 94.12 59 GLY B CA 1
ATOM 1896 C C . GLY B 1 59 ? -9.742 12.93 4.438 1 94.12 59 GLY B C 1
ATOM 1897 O O . GLY B 1 59 ? -10.367 13.289 5.441 1 94.12 59 GLY B O 1
ATOM 1898 N N . SER B 1 60 ? -10.047 11.898 3.736 1 94.81 60 SER B N 1
ATOM 1899 C CA . SER B 1 60 ? -11.242 11.102 3.994 1 94.81 60 SER B CA 1
ATOM 1900 C C . SER B 1 60 ? -11.156 10.406 5.348 1 94.81 60 SER B C 1
ATOM 1902 O O . SER B 1 60 ? -12.188 10.055 5.934 1 94.81 60 SER B O 1
ATOM 1904 N N . GLY B 1 61 ? -10 10.148 5.832 1 95.94 61 GLY B N 1
ATOM 1905 C CA . GLY B 1 61 ? -9.758 9.531 7.129 1 95.94 61 GLY B CA 1
ATOM 1906 C C . GLY B 1 61 ? -8.414 9.906 7.723 1 95.94 61 GLY B C 1
ATOM 1907 O O . GLY B 1 61 ? -7.773 10.859 7.273 1 95.94 61 GLY B O 1
ATOM 1908 N N . ASN B 1 62 ? -8.109 9.25 8.766 1 98 62 ASN B N 1
ATOM 1909 C CA . ASN B 1 62 ? -6.855 9.453 9.492 1 98 62 ASN B CA 1
ATOM 1910 C C . ASN B 1 62 ? -6.367 8.156 10.133 1 98 62 ASN B C 1
ATOM 1912 O O . ASN B 1 62 ? -6.008 8.141 11.312 1 98 62 ASN B O 1
ATOM 1916 N N . GLU B 1 63 ? -6.395 7.141 9.367 1 98.44 63 GLU B N 1
ATOM 1917 C CA . GLU B 1 63 ? -6.109 5.789 9.844 1 98.44 63 GLU B CA 1
ATOM 1918 C C . GLU B 1 63 ? -4.688 5.684 10.391 1 98.44 63 GLU B C 1
ATOM 1920 O O . GLU B 1 63 ? -4.457 5.074 11.438 1 98.44 63 GLU B O 1
ATOM 1925 N N . THR B 1 64 ? -3.697 6.27 9.656 1 98.75 64 THR B N 1
ATOM 1926 C CA . THR B 1 64 ? -2.297 6.168 10.047 1 98.75 64 THR B CA 1
ATOM 1927 C C . THR B 1 64 ? -2.094 6.691 11.469 1 98.75 64 THR B C 1
ATOM 1929 O O . THR B 1 64 ? -1.485 6.016 12.305 1 98.75 64 THR B O 1
ATOM 1932 N N . ALA B 1 65 ? -2.654 7.828 11.711 1 98.62 65 ALA B N 1
ATOM 1933 C CA . ALA B 1 65 ? -2.492 8.422 13.039 1 98.62 65 ALA B CA 1
ATOM 1934 C C . ALA B 1 65 ? -3.086 7.523 14.117 1 98.62 65 ALA B C 1
ATOM 1936 O O . ALA B 1 65 ? -2.469 7.309 15.164 1 98.62 65 ALA B O 1
ATOM 1937 N N . ALA B 1 66 ? -4.238 7.012 13.891 1 98.56 66 ALA B N 1
ATOM 1938 C CA . ALA B 1 66 ? -4.898 6.156 14.867 1 98.56 66 ALA B CA 1
ATOM 1939 C C . ALA B 1 66 ? -4.105 4.875 15.102 1 98.56 66 ALA B C 1
ATOM 1941 O O . ALA B 1 66 ? -3.912 4.457 16.25 1 98.56 66 ALA B O 1
ATOM 1942 N N . HIS B 1 67 ? -3.689 4.246 14.016 1 98.81 67 HIS B N 1
ATOM 1943 C CA . HIS B 1 67 ? -2.984 2.973 14.109 1 98.81 67 HIS B CA 1
ATOM 1944 C C . HIS B 1 67 ? -1.682 3.123 14.891 1 98.81 67 HIS B C 1
ATOM 1946 O O . HIS B 1 67 ? -1.332 2.256 15.695 1 98.81 67 HIS B O 1
ATOM 1952 N N . LEU B 1 68 ? -0.992 4.227 14.672 1 98.69 68 LEU B N 1
ATOM 1953 C CA . LEU B 1 68 ? 0.332 4.402 15.258 1 98.69 68 LEU B CA 1
ATOM 1954 C C . LEU B 1 68 ? 0.239 4.562 16.766 1 98.69 68 LEU B C 1
ATOM 1956 O O . LEU B 1 68 ? 1.223 4.348 17.484 1 98.69 68 LEU B O 1
ATOM 1960 N N . LEU B 1 69 ? -0.935 4.973 17.312 1 98.06 69 LEU B N 1
ATOM 1961 C CA . LEU B 1 69 ? -1.145 5.059 18.75 1 98.06 69 LEU B CA 1
ATOM 1962 C C . LEU B 1 69 ? -1.314 3.67 19.359 1 98.06 69 LEU B C 1
ATOM 1964 O O . LEU B 1 69 ? -1.136 3.488 20.562 1 98.06 69 LEU B O 1
ATOM 1968 N N . ARG B 1 70 ? -1.583 2.664 18.531 1 97.5 70 ARG B N 1
ATOM 1969 C CA . ARG B 1 70 ? -1.831 1.304 19.016 1 97.5 70 ARG B CA 1
ATOM 1970 C C . ARG B 1 70 ? -0.634 0.401 18.734 1 97.5 70 ARG B C 1
ATOM 1972 O O . ARG B 1 70 ? -0.291 -0.453 19.547 1 97.5 70 ARG B O 1
ATOM 1979 N N . ASP B 1 71 ? -0.119 0.501 17.594 1 98.31 71 ASP B N 1
ATOM 1980 C CA . ASP B 1 71 ? 1.061 -0.18 17.062 1 98.31 71 ASP B CA 1
ATOM 1981 C C . ASP B 1 71 ? 1.872 0.746 16.156 1 98.31 71 ASP B C 1
ATOM 1983 O O . ASP B 1 71 ? 1.425 1.106 15.07 1 98.31 71 ASP B O 1
ATOM 1987 N N . ASP B 1 72 ? 3.07 1.099 16.578 1 98.69 72 ASP B N 1
ATOM 1988 C CA . ASP B 1 72 ? 3.76 2.193 15.898 1 98.69 72 ASP B CA 1
ATOM 1989 C C . ASP B 1 72 ? 4.512 1.693 14.672 1 98.69 72 ASP B C 1
ATOM 1991 O O . ASP B 1 72 ? 5.262 2.449 14.047 1 98.69 72 ASP B O 1
ATOM 1995 N N . ARG B 1 73 ? 4.344 0.335 14.305 1 98.81 73 ARG B N 1
ATOM 1996 C CA . ARG B 1 73 ? 4.93 -0.17 13.07 1 98.81 73 ARG B CA 1
ATOM 1997 C C . ARG B 1 73 ? 4.336 0.533 11.852 1 98.81 73 ARG B C 1
ATOM 1999 O O . ARG B 1 73 ? 3.127 0.764 11.789 1 98.81 73 ARG B O 1
ATOM 2006 N N . ILE B 1 74 ? 5.176 0.911 10.914 1 98.94 74 ILE B N 1
ATOM 2007 C CA . ILE B 1 74 ? 4.777 1.597 9.695 1 98.94 74 ILE B CA 1
ATOM 2008 C C . ILE B 1 74 ? 5.707 1.191 8.547 1 98.94 74 ILE B C 1
ATOM 2010 O O . ILE B 1 74 ? 6.898 0.955 8.766 1 98.94 74 ILE B O 1
ATOM 2014 N N . THR B 1 75 ? 5.211 1.019 7.379 1 99 75 THR B N 1
ATOM 2015 C CA . THR B 1 75 ? 5.984 0.815 6.156 1 99 75 THR B CA 1
ATOM 2016 C C . THR B 1 75 ? 5.648 1.882 5.117 1 99 75 THR B C 1
ATOM 2018 O O . THR B 1 75 ? 4.473 2.168 4.875 1 99 75 THR B O 1
ATOM 2021 N N . LEU B 1 76 ? 6.617 2.51 4.574 1 99 76 LEU B N 1
ATOM 2022 C CA . LEU B 1 76 ? 6.5 3.377 3.41 1 99 76 LEU B CA 1
ATOM 2023 C C . LEU B 1 76 ? 7.059 2.695 2.166 1 99 76 LEU B C 1
ATOM 2025 O O . LEU B 1 76 ? 8.102 2.043 2.227 1 99 76 LEU B O 1
ATOM 2029 N N . MET B 1 77 ? 6.348 2.877 1.062 1 98.94 77 MET B N 1
ATOM 2030 C CA . MET B 1 77 ? 6.812 2.258 -0.177 1 98.94 77 MET B CA 1
ATOM 2031 C C . MET B 1 77 ? 6.84 3.273 -1.314 1 98.94 77 MET B C 1
ATOM 2033 O O . MET B 1 77 ? 5.918 4.078 -1.459 1 98.94 77 MET B O 1
ATOM 2037 N N . PHE B 1 78 ? 7.895 3.205 -2.061 1 98.94 78 PHE B N 1
ATOM 2038 C CA . PHE B 1 78 ? 8.078 3.951 -3.301 1 98.94 78 PHE B CA 1
ATOM 2039 C C . PHE B 1 78 ? 8.273 3.006 -4.48 1 98.94 78 PHE B C 1
ATOM 2041 O O . PHE B 1 78 ? 8.961 1.988 -4.359 1 98.94 78 PHE B O 1
ATOM 2048 N N . CYS B 1 79 ? 7.699 3.391 -5.605 1 98.56 79 CYS B N 1
ATOM 2049 C CA . CYS B 1 79 ? 7.828 2.607 -6.828 1 98.56 79 CYS B CA 1
ATOM 2050 C C . CYS B 1 79 ? 8.328 3.469 -7.98 1 98.56 79 CYS B C 1
ATOM 2052 O O . CYS B 1 79 ? 7.91 4.617 -8.133 1 98.56 79 CYS B O 1
ATOM 2054 N N . ALA B 1 80 ? 9.188 2.875 -8.758 1 98.69 80 ALA B N 1
ATOM 2055 C CA . ALA B 1 80 ? 9.523 3.508 -10.031 1 98.69 80 ALA B CA 1
ATOM 2056 C C . ALA B 1 80 ? 8.453 3.219 -11.086 1 98.69 80 ALA B C 1
ATOM 2058 O O . ALA B 1 80 ? 8.266 2.068 -11.484 1 98.69 80 ALA B O 1
ATOM 2059 N N . PHE B 1 81 ? 7.812 4.27 -11.578 1 98.69 81 PHE B N 1
ATOM 2060 C CA . PHE B 1 81 ? 6.832 4.129 -12.648 1 98.69 81 PHE B CA 1
ATOM 2061 C C . PHE B 1 81 ? 7.441 4.5 -13.992 1 98.69 81 PHE B C 1
ATOM 2063 O O . PHE B 1 81 ? 6.789 4.375 -15.031 1 98.69 81 PHE B O 1
ATOM 2070 N N . THR B 1 82 ? 8.617 5.051 -13.969 1 98.31 82 THR B N 1
ATOM 2071 C CA . THR B 1 82 ? 9.414 5.359 -15.156 1 98.31 82 THR B CA 1
ATOM 2072 C C . THR B 1 82 ? 10.836 4.84 -15 1 98.31 82 THR B C 1
ATOM 2074 O O . THR B 1 82 ? 11.266 4.488 -13.898 1 98.31 82 THR B O 1
ATOM 2077 N N . GLY B 1 83 ? 11.5 4.719 -16.125 1 97.44 83 GLY B N 1
ATOM 2078 C CA . GLY B 1 83 ? 12.883 4.254 -16.062 1 97.44 83 GLY B CA 1
ATOM 2079 C C . GLY B 1 83 ? 13 2.816 -15.602 1 97.44 83 GLY B C 1
ATOM 2080 O O . GLY B 1 83 ? 12.109 2 -15.844 1 97.44 83 GLY B O 1
ATOM 2081 N N . ASN B 1 84 ? 14.141 2.447 -14.953 1 97.06 84 ASN B N 1
ATOM 2082 C CA . ASN B 1 84 ? 14.375 1.098 -14.453 1 97.06 84 ASN B CA 1
ATOM 2083 C C . ASN B 1 84 ? 13.43 0.749 -13.312 1 97.06 84 ASN B C 1
ATOM 2085 O O . ASN B 1 84 ? 13.156 1.585 -12.445 1 97.06 84 ASN B O 1
ATOM 2089 N N . PRO B 1 85 ? 12.945 -0.462 -13.352 1 97.62 85 PRO B N 1
ATOM 2090 C CA . PRO B 1 85 ? 12.055 -0.862 -12.266 1 97.62 85 PRO B CA 1
ATOM 2091 C C . PRO B 1 85 ? 12.742 -0.873 -10.898 1 97.62 85 PRO B C 1
ATOM 2093 O O . PRO B 1 85 ? 13.922 -1.225 -10.805 1 97.62 85 PRO B O 1
ATOM 2096 N N . LYS B 1 86 ? 12.031 -0.494 -9.898 1 98 86 LYS B N 1
ATOM 2097 C CA . LYS B 1 86 ? 12.516 -0.467 -8.523 1 98 86 LYS B CA 1
ATOM 2098 C C . LYS B 1 86 ? 11.367 -0.274 -7.535 1 98 86 LYS B C 1
ATOM 2100 O O . LYS B 1 86 ? 10.453 0.518 -7.781 1 98 86 LYS B O 1
ATOM 2105 N N . ILE B 1 87 ? 11.398 -0.994 -6.48 1 98.69 87 ILE B N 1
ATOM 2106 C CA . ILE B 1 87 ? 10.578 -0.739 -5.305 1 98.69 87 ILE B CA 1
ATOM 2107 C C . ILE B 1 87 ? 11.477 -0.494 -4.094 1 98.69 87 ILE B C 1
ATOM 2109 O O . ILE B 1 87 ? 12.461 -1.209 -3.887 1 98.69 87 ILE B O 1
ATOM 2113 N N . LEU B 1 88 ? 11.219 0.525 -3.42 1 98.94 88 LEU B N 1
ATOM 2114 C CA . LEU B 1 88 ? 11.914 0.831 -2.172 1 98.94 88 LEU B CA 1
ATOM 2115 C C . LEU B 1 88 ? 10.93 0.867 -1.004 1 98.94 88 LEU B C 1
ATOM 2117 O O . LEU B 1 88 ? 9.891 1.518 -1.083 1 98.94 88 LEU B O 1
ATOM 2121 N N . ARG B 1 89 ? 11.266 0.105 0.043 1 98.94 89 ARG B N 1
ATOM 2122 C CA . ARG B 1 89 ? 10.453 0.129 1.258 1 98.94 89 ARG B CA 1
ATOM 2123 C C . ARG B 1 89 ? 11.273 0.615 2.449 1 98.94 89 ARG B C 1
ATOM 2125 O O . ARG B 1 89 ? 12.43 0.227 2.615 1 98.94 89 ARG B O 1
ATOM 2132 N N . LEU B 1 90 ? 10.711 1.525 3.174 1 98.94 90 LEU B N 1
ATOM 2133 C CA . LEU B 1 90 ? 11.219 1.923 4.484 1 98.94 90 LEU B CA 1
ATOM 2134 C C . LEU B 1 90 ? 10.383 1.294 5.598 1 98.94 90 LEU B C 1
ATOM 2136 O O . LEU B 1 90 ? 9.188 1.558 5.711 1 98.94 90 LEU B O 1
ATOM 2140 N N . TYR B 1 91 ? 11.016 0.442 6.371 1 98.94 91 TYR B N 1
ATOM 2141 C CA . TYR B 1 91 ? 10.367 -0.143 7.543 1 98.94 91 TYR B CA 1
ATOM 2142 C C . TYR B 1 91 ? 10.789 0.587 8.812 1 98.94 91 TYR B C 1
ATOM 2144 O O . TYR B 1 91 ? 11.961 0.936 8.984 1 98.94 91 TYR B O 1
ATOM 2152 N N . GLY B 1 92 ? 9.789 0.814 9.664 1 98.88 92 GLY B N 1
ATOM 2153 C CA . GLY B 1 92 ? 10.203 1.479 10.883 1 98.88 92 GLY B CA 1
ATOM 2154 C C . GLY B 1 92 ? 9.062 1.715 11.852 1 98.88 92 GLY B C 1
ATOM 2155 O O . GLY B 1 92 ? 8.109 0.933 11.898 1 98.88 92 GLY B O 1
ATOM 2156 N N . ARG B 1 93 ? 9.25 2.74 12.711 1 98.88 93 ARG B N 1
ATOM 2157 C CA . ARG B 1 93 ? 8.289 3.17 13.727 1 98.88 93 ARG B CA 1
ATOM 2158 C C . ARG B 1 93 ? 7.875 4.621 13.508 1 98.88 93 ARG B C 1
ATOM 2160 O O . ARG B 1 93 ? 8.719 5.488 13.289 1 98.88 93 ARG B O 1
ATOM 2167 N N . GLY B 1 94 ? 6.559 4.84 13.555 1 98.94 94 GLY B N 1
ATOM 2168 C CA . GLY B 1 94 ? 6.047 6.164 13.242 1 98.94 94 GLY B CA 1
ATOM 2169 C C . GLY B 1 94 ? 5.355 6.832 14.414 1 98.94 94 GLY B C 1
ATOM 2170 O O . GLY B 1 94 ? 4.945 6.16 15.367 1 98.94 94 GLY B O 1
ATOM 2171 N N . ARG B 1 95 ? 5.227 8.086 14.352 1 98.75 95 ARG B N 1
ATOM 2172 C CA . ARG B 1 95 ? 4.426 8.883 15.273 1 98.75 95 ARG B CA 1
ATOM 2173 C C . ARG B 1 95 ? 3.873 10.133 14.586 1 98.75 95 ARG B C 1
ATOM 2175 O O . ARG B 1 95 ? 4.477 10.641 13.641 1 98.75 95 ARG B O 1
ATOM 2182 N N . ALA B 1 96 ? 2.801 10.625 15.188 1 98.69 96 ALA B N 1
ATOM 2183 C CA . ALA B 1 96 ? 2.215 11.867 14.695 1 98.69 96 ALA B CA 1
ATOM 2184 C C . ALA B 1 96 ? 2.711 13.07 15.508 1 98.69 96 ALA B C 1
ATOM 2186 O O . ALA B 1 96 ? 2.775 13.008 16.734 1 98.69 96 ALA B O 1
ATOM 2187 N N . VAL B 1 97 ? 3.105 14.078 14.828 1 98.69 97 VAL B N 1
ATOM 2188 C CA . VAL B 1 97 ? 3.34 15.398 15.398 1 98.69 97 VAL B CA 1
ATOM 2189 C C . VAL B 1 97 ? 2.156 16.312 15.094 1 98.69 97 VAL B C 1
ATOM 2191 O O . VAL B 1 97 ? 1.81 16.516 13.93 1 98.69 97 VAL B O 1
ATOM 2194 N N . HIS B 1 98 ? 1.568 16.781 16.141 1 97.88 98 HIS B N 1
ATOM 2195 C CA . HIS B 1 98 ? 0.399 17.641 16 1 97.88 98 HIS B CA 1
ATOM 2196 C C . HIS B 1 98 ? 0.795 19.109 16 1 97.88 98 HIS B C 1
ATOM 2198 O O . HIS B 1 98 ? 1.888 19.469 16.453 1 97.88 98 HIS B O 1
ATOM 2204 N N . GLN B 1 99 ? -0.119 19.953 15.484 1 96.5 99 GLN B N 1
ATOM 2205 C CA . GLN B 1 99 ? 0.147 21.391 15.43 1 96.5 99 GLN B CA 1
ATOM 2206 C C . GLN B 1 99 ? 0.468 21.953 16.812 1 96.5 99 GLN B C 1
ATOM 2208 O O . GLN B 1 99 ? 1.258 22.891 16.938 1 96.5 99 GLN B O 1
ATOM 2213 N N . ARG B 1 100 ? -0.069 21.359 17.859 1 95.94 100 ARG B N 1
ATOM 2214 C CA . ARG B 1 100 ? 0.104 21.828 19.219 1 95.94 100 ARG B CA 1
ATOM 2215 C C . ARG B 1 100 ? 1.459 21.391 19.781 1 95.94 100 ARG B C 1
ATOM 2217 O O . ARG B 1 100 ? 1.877 21.875 20.844 1 95.94 100 ARG B O 1
ATOM 2224 N N . ASP B 1 101 ? 2.094 20.516 19.141 1 97.06 101 ASP B N 1
ATOM 2225 C CA . ASP B 1 101 ? 3.361 19.984 19.625 1 97.06 101 ASP B CA 1
ATOM 2226 C C . ASP B 1 101 ? 4.508 20.953 19.359 1 97.06 101 ASP B C 1
ATOM 2228 O O . ASP B 1 101 ? 4.539 21.609 18.312 1 97.06 101 ASP B O 1
ATOM 2232 N N . GLY B 1 102 ? 5.457 21.016 20.234 1 96.31 102 GLY B N 1
ATOM 2233 C CA . GLY B 1 102 ? 6.586 21.922 20.125 1 96.31 102 GLY B CA 1
ATOM 2234 C C . GLY B 1 102 ? 7.398 21.719 18.859 1 96.31 102 GLY B C 1
ATOM 2235 O O . GLY B 1 102 ? 7.891 22.688 18.281 1 96.31 102 GLY B O 1
ATOM 2236 N N . GLU B 1 103 ? 7.555 20.562 18.438 1 97 103 GLU B N 1
ATOM 2237 C CA . GLU B 1 103 ? 8.406 20.25 17.297 1 97 103 GLU B CA 1
ATOM 2238 C C . GLU B 1 103 ? 7.727 20.641 15.977 1 97 103 GLU B C 1
ATOM 2240 O O . GLU B 1 103 ? 8.367 20.688 14.93 1 97 103 GLU B O 1
ATOM 2245 N N . TRP B 1 104 ? 6.426 20.953 16.016 1 97.94 104 TRP B N 1
ATOM 2246 C CA . TRP B 1 104 ? 5.668 21.266 14.805 1 97.94 104 TRP B CA 1
ATOM 2247 C C . TRP B 1 104 ? 6.305 22.422 14.039 1 97.94 104 TRP B C 1
ATOM 2249 O O . TRP B 1 104 ? 6.539 22.312 12.836 1 97.94 104 TRP B O 1
ATOM 2259 N N . ALA B 1 105 ? 6.656 23.438 14.711 1 96.5 105 ALA B N 1
ATOM 2260 C CA . ALA B 1 105 ? 7.164 24.656 14.086 1 96.5 105 ALA B CA 1
ATOM 2261 C C . ALA B 1 105 ? 8.461 24.375 13.328 1 96.5 105 ALA B C 1
ATOM 2263 O O . ALA B 1 105 ? 8.695 24.922 12.25 1 96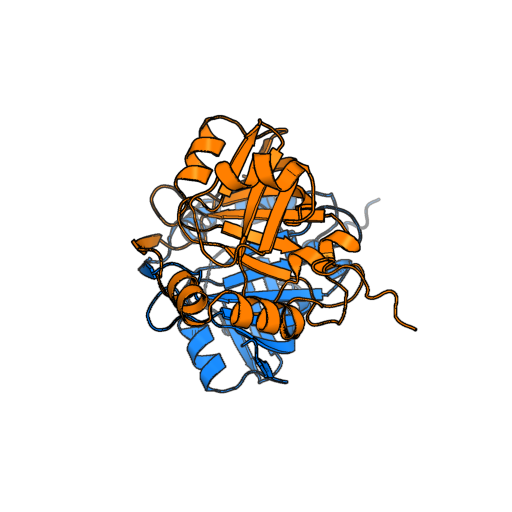.5 105 ALA B O 1
ATOM 2264 N N . ASP B 1 106 ? 9.266 23.516 13.859 1 96.94 106 ASP B N 1
ATOM 2265 C CA . ASP B 1 106 ? 10.547 23.188 13.242 1 96.94 106 ASP B CA 1
ATOM 2266 C C . ASP B 1 106 ? 10.359 22.297 12.016 1 96.94 106 ASP B C 1
ATOM 2268 O O . ASP B 1 106 ? 11.148 22.359 11.07 1 96.94 106 ASP B O 1
ATOM 2272 N N . LEU B 1 107 ? 9.32 21.531 12.039 1 98.5 107 LEU B N 1
ATOM 2273 C CA . LEU B 1 107 ? 9.148 20.516 11 1 98.5 107 LEU B CA 1
ATOM 2274 C C . LEU B 1 107 ? 8.336 21.078 9.836 1 98.5 107 LEU B C 1
ATOM 2276 O O . LEU B 1 107 ? 8.625 20.781 8.672 1 98.5 107 LEU B O 1
ATOM 2280 N N . ILE B 1 108 ? 7.332 21.875 10.086 1 98.44 108 ILE B N 1
ATOM 2281 C CA . ILE B 1 108 ? 6.352 22.266 9.078 1 98.44 108 ILE B CA 1
ATOM 2282 C C . ILE B 1 108 ? 7.039 23.062 7.969 1 98.44 108 ILE B C 1
ATOM 2284 O O . ILE B 1 108 ? 6.637 22.984 6.805 1 98.44 108 ILE B O 1
ATOM 2288 N N . GLY B 1 109 ? 8.117 23.75 8.258 1 97.88 109 GLY B N 1
ATOM 2289 C CA . GLY B 1 109 ? 8.828 24.578 7.293 1 97.88 109 GLY B CA 1
ATOM 2290 C C . GLY B 1 109 ? 9.641 23.766 6.301 1 97.88 109 GLY B C 1
ATOM 2291 O O . GLY B 1 109 ? 10.125 24.297 5.301 1 97.88 109 GLY B O 1
ATOM 2292 N N . LEU B 1 110 ? 9.797 22.484 6.555 1 98.31 110 LEU B N 1
ATOM 2293 C CA . LEU B 1 110 ? 10.586 21.609 5.68 1 98.31 110 LEU B CA 1
ATOM 2294 C C . LEU B 1 110 ? 9.766 21.156 4.484 1 98.31 110 LEU B C 1
ATOM 2296 O O . LEU B 1 110 ? 10.305 20.578 3.539 1 98.31 110 LEU B O 1
ATOM 2300 N N . PHE B 1 111 ? 8.445 21.453 4.512 1 98.44 111 PHE B N 1
ATOM 2301 C CA . PHE B 1 111 ? 7.527 21.016 3.475 1 98.44 111 PHE B CA 1
ATOM 2302 C C . PHE B 1 111 ? 7.012 22.203 2.668 1 98.44 111 PHE B C 1
ATOM 2304 O O . PHE B 1 111 ? 7.113 23.344 3.105 1 98.44 111 PHE B O 1
ATOM 2311 N N . SER B 1 112 ? 6.547 21.891 1.416 1 97.31 112 SER B N 1
ATOM 2312 C CA . SER B 1 112 ? 5.746 22.891 0.715 1 97.31 112 SER B CA 1
ATOM 2313 C C . SER B 1 112 ? 4.516 23.281 1.529 1 97.31 112 SER B C 1
ATOM 2315 O O . SER B 1 112 ? 3.982 22.469 2.287 1 97.31 112 SER B O 1
ATOM 2317 N N . ALA B 1 113 ? 4.102 24.484 1.319 1 96.06 113 ALA B N 1
ATOM 2318 C CA . ALA B 1 113 ? 2.938 24.984 2.053 1 96.06 113 ALA B CA 1
ATOM 2319 C C . ALA B 1 113 ? 1.643 24.469 1.43 1 96.06 113 ALA B C 1
ATOM 2321 O O . ALA B 1 113 ? 1.387 24.688 0.243 1 96.06 113 ALA B O 1
ATOM 2322 N N . TYR B 1 114 ? 0.911 23.703 2.156 1 96.38 114 TYR B N 1
ATOM 2323 C CA . TYR B 1 114 ? -0.423 23.234 1.786 1 96.38 114 TYR B CA 1
ATOM 2324 C C . TYR B 1 114 ? -1.443 23.609 2.855 1 96.38 114 TYR B C 1
ATOM 2326 O O . TYR B 1 114 ? -1.139 23.578 4.051 1 96.38 114 TYR B O 1
ATOM 2334 N N . PRO B 1 115 ? -2.598 23.953 2.377 1 94.94 115 PRO B N 1
ATOM 2335 C CA . PRO B 1 115 ? -3.637 24.203 3.381 1 94.94 115 PRO B CA 1
ATOM 2336 C C . PRO B 1 115 ? -4.066 22.938 4.105 1 94.94 115 PRO B C 1
ATOM 2338 O O . PRO B 1 115 ? -3.922 21.828 3.568 1 94.94 115 PRO B O 1
ATOM 2341 N N . ALA B 1 116 ? -4.465 23.062 5.371 1 91.75 116 ALA B N 1
ATOM 2342 C CA . ALA B 1 116 ? -5.137 22.031 6.152 1 91.75 116 ALA B CA 1
ATOM 2343 C C . ALA B 1 116 ? -4.191 20.875 6.465 1 91.75 116 ALA B C 1
ATOM 2345 O O . ALA B 1 116 ? -4.598 19.703 6.465 1 91.75 116 ALA B O 1
ATOM 2346 N N . ALA B 1 117 ? -2.912 21.219 6.57 1 95.5 117 ALA B N 1
ATOM 2347 C CA . ALA B 1 117 ? -2.02 20.234 7.176 1 95.5 117 ALA B CA 1
ATOM 2348 C C . ALA B 1 117 ? -2.43 19.922 8.617 1 95.5 117 ALA B C 1
ATOM 2350 O O . ALA B 1 117 ? -2.373 20.812 9.477 1 95.5 117 ALA B O 1
ATOM 2351 N N . ARG B 1 118 ? -2.76 18.719 8.859 1 97 118 ARG B N 1
ATOM 2352 C CA . ARG B 1 118 ? -3.311 18.438 10.18 1 97 118 ARG B CA 1
ATOM 2353 C C . ARG B 1 118 ? -2.256 17.812 11.086 1 97 118 ARG B C 1
ATOM 2355 O O . ARG B 1 118 ? -2.318 17.953 12.312 1 97 118 ARG B O 1
ATOM 2362 N N . GLN B 1 119 ? -1.378 17.047 10.547 1 98.44 119 GLN B N 1
ATOM 2363 C CA . GLN B 1 119 ? -0.303 16.391 11.281 1 98.44 119 GLN B CA 1
ATOM 2364 C C . GLN B 1 119 ? 0.93 16.203 10.406 1 98.44 119 GLN B C 1
ATOM 2366 O O . GLN B 1 119 ? 0.861 16.359 9.188 1 98.44 119 GLN B O 1
ATOM 2371 N N . ILE B 1 120 ? 2.008 15.992 11.023 1 98.88 120 ILE B N 1
ATOM 2372 C CA . ILE B 1 120 ? 3.23 15.492 10.398 1 98.88 120 ILE B CA 1
ATOM 2373 C C . ILE B 1 120 ? 3.568 14.109 10.953 1 98.88 120 ILE B C 1
ATOM 2375 O O . ILE B 1 120 ? 3.576 13.914 12.172 1 98.88 120 ILE B O 1
ATOM 2379 N N . MET B 1 121 ? 3.768 13.18 10.078 1 98.88 121 MET B N 1
ATOM 2380 C CA . MET B 1 121 ? 4.242 11.867 10.523 1 98.88 121 MET B CA 1
ATOM 2381 C C . MET B 1 121 ? 5.762 11.797 10.484 1 98.88 121 MET B C 1
ATOM 2383 O O . MET B 1 121 ? 6.379 12.102 9.461 1 98.88 121 MET B O 1
ATOM 2387 N N . VAL B 1 122 ? 6.305 11.453 11.586 1 98.94 122 VAL B N 1
ATOM 2388 C CA . VAL B 1 122 ? 7.742 11.195 11.664 1 98.94 122 VAL B CA 1
ATOM 2389 C C . VAL B 1 122 ? 7.996 9.695 11.789 1 98.94 122 VAL B C 1
ATOM 2391 O O . VAL B 1 122 ? 7.375 9.023 12.609 1 98.94 122 VAL B O 1
ATOM 2394 N N . VAL B 1 123 ? 8.906 9.219 10.984 1 98.94 123 VAL B N 1
ATOM 2395 C CA . VAL B 1 123 ? 9.188 7.789 10.961 1 98.94 123 VAL B CA 1
ATOM 2396 C C . VAL B 1 123 ? 10.672 7.551 11.242 1 98.94 123 VAL B C 1
ATOM 2398 O O . VAL B 1 123 ? 11.531 8.039 10.5 1 98.94 123 VAL B O 1
ATOM 2401 N N . ASP B 1 124 ? 10.938 6.863 12.312 1 98.94 124 ASP B N 1
ATOM 2402 C CA . ASP B 1 124 ? 12.266 6.309 12.539 1 98.94 124 ASP B CA 1
ATOM 2403 C C . ASP B 1 124 ? 12.461 5.008 11.758 1 98.94 124 ASP B C 1
ATOM 2405 O O . ASP B 1 124 ? 11.773 4.016 12.031 1 98.94 124 ASP B O 1
ATOM 2409 N N . VAL B 1 125 ? 13.414 5.004 10.836 1 98.94 125 VAL B N 1
ATOM 2410 C CA . VAL B 1 125 ? 13.602 3.898 9.906 1 98.94 125 VAL B CA 1
ATOM 2411 C C . VAL B 1 125 ? 14.539 2.855 10.516 1 98.94 125 VAL B C 1
ATOM 2413 O O . VAL B 1 125 ? 15.68 3.166 10.867 1 98.94 125 VAL B O 1
ATOM 2416 N N . ASP B 1 126 ? 14.086 1.621 10.586 1 98.62 126 ASP B N 1
ATOM 2417 C CA . ASP B 1 126 ? 14.867 0.5 11.102 1 98.62 126 ASP B CA 1
ATOM 2418 C C . ASP B 1 126 ? 15.656 -0.174 9.984 1 98.62 126 ASP B C 1
ATOM 2420 O O . ASP B 1 126 ? 16.766 -0.661 10.203 1 98.62 126 ASP B O 1
ATOM 2424 N N . SER B 1 127 ? 15.031 -0.272 8.805 1 98.69 127 SER B N 1
ATOM 2425 C CA . SER B 1 127 ? 15.672 -0.914 7.668 1 98.69 127 SER B CA 1
ATOM 2426 C C . SER B 1 127 ? 15.07 -0.435 6.352 1 98.69 127 SER B C 1
ATOM 2428 O O . SER B 1 127 ? 13.945 0.068 6.324 1 98.69 127 SER B O 1
ATOM 2430 N N . VAL B 1 128 ? 15.883 -0.512 5.344 1 98.88 128 VAL B N 1
ATOM 2431 C CA . VAL B 1 128 ? 15.508 -0.161 3.977 1 98.88 128 VAL B CA 1
ATOM 2432 C C . VAL B 1 128 ? 15.609 -1.393 3.08 1 98.88 128 VAL B C 1
ATOM 2434 O O . VAL B 1 128 ? 16.562 -2.164 3.18 1 98.88 128 VAL B O 1
ATOM 2437 N N . ASN B 1 129 ? 14.578 -1.606 2.256 1 98.69 129 ASN B N 1
ATOM 2438 C CA . ASN B 1 129 ? 14.594 -2.734 1.331 1 98.69 129 ASN B CA 1
ATOM 2439 C C . ASN B 1 129 ? 14.414 -2.277 -0.113 1 98.69 129 ASN B C 1
ATOM 2441 O O . ASN B 1 129 ? 13.508 -1.493 -0.412 1 98.69 129 ASN B O 1
ATOM 2445 N N . SER B 1 130 ? 15.312 -2.695 -0.977 1 98.12 130 SER B N 1
ATOM 2446 C CA . SER B 1 130 ? 15.164 -2.482 -2.414 1 98.12 130 SER B CA 1
ATOM 2447 C C . SER B 1 130 ? 14.82 -3.781 -3.133 1 98.12 130 SER B C 1
ATOM 2449 O O . SER B 1 130 ? 15.477 -4.805 -2.932 1 98.12 130 SER B O 1
ATOM 2451 N N . SER B 1 131 ? 13.812 -3.746 -3.969 1 96.38 131 SER B N 1
ATOM 2452 C CA . SER B 1 131 ? 13.391 -4.914 -4.738 1 96.38 131 SER B CA 1
ATOM 2453 C C . SER B 1 131 ? 13.164 -4.559 -6.203 1 96.38 131 SER B C 1
ATOM 2455 O O . SER B 1 131 ? 13.227 -3.385 -6.582 1 96.38 131 SER B O 1
ATOM 2457 N N . CYS B 1 132 ? 12.969 -5.473 -7.094 1 91.56 132 CYS B N 1
ATOM 2458 C CA . CYS B 1 132 ? 13.086 -5.332 -8.539 1 91.56 132 CYS B CA 1
ATOM 2459 C C . CYS B 1 132 ? 12.008 -4.402 -9.086 1 91.56 132 CYS B C 1
ATOM 2461 O O . CYS B 1 132 ? 12.305 -3.508 -9.883 1 91.56 132 CYS B O 1
ATOM 2463 N N . GLY B 1 133 ? 10.773 -4.629 -8.719 1 94.69 133 GLY B N 1
ATOM 2464 C CA . GLY B 1 133 ? 9.695 -3.811 -9.25 1 94.69 133 GLY B CA 1
ATOM 2465 C C . GLY B 1 133 ? 9.266 -4.223 -10.648 1 94.69 133 GLY B C 1
ATOM 2466 O O . GLY B 1 133 ? 8.672 -3.426 -11.383 1 94.69 133 GLY B O 1
ATOM 2467 N N . PHE B 1 134 ? 9.547 -5.445 -11.047 1 96.19 134 PHE B N 1
ATOM 2468 C CA . PHE B 1 134 ? 9.328 -5.918 -12.414 1 96.19 134 PHE B CA 1
ATOM 2469 C C . PHE B 1 134 ? 7.844 -5.914 -12.75 1 96.19 134 PHE B C 1
ATOM 2471 O O . PHE B 1 134 ? 7.469 -5.812 -13.922 1 96.19 134 PHE B O 1
ATOM 2478 N N . GLY B 1 135 ? 7.027 -6.016 -11.75 1 95.94 135 GLY B N 1
ATOM 2479 C CA . GLY B 1 135 ? 5.594 -6.07 -11.984 1 95.94 135 GLY B CA 1
ATOM 2480 C C . GLY B 1 135 ? 4.934 -4.703 -11.969 1 95.94 135 GLY B C 1
ATOM 2481 O O . GLY B 1 135 ? 3.725 -4.59 -12.18 1 95.94 135 GLY B O 1
ATOM 2482 N N . VAL B 1 136 ? 5.684 -3.588 -11.695 1 98.25 136 VAL B N 1
ATOM 2483 C CA . VAL B 1 136 ? 5.16 -2.227 -11.688 1 98.25 136 VAL B CA 1
ATOM 2484 C C . VAL B 1 136 ? 5.082 -1.694 -13.117 1 98.25 136 VAL B C 1
ATOM 2486 O O . VAL B 1 136 ? 6.074 -1.703 -13.844 1 98.25 136 VAL B O 1
ATOM 2489 N N . PRO B 1 137 ? 3.914 -1.222 -13.594 1 98.69 137 PRO B N 1
ATOM 2490 C CA . PRO B 1 137 ? 3.791 -0.718 -14.969 1 98.69 137 PRO B CA 1
ATOM 2491 C C . PRO B 1 137 ? 4.551 0.588 -15.188 1 98.69 137 PRO B C 1
ATOM 2493 O O . PRO B 1 137 ? 4.926 1.256 -14.219 1 98.69 137 PRO B O 1
ATOM 2496 N N . LEU B 1 138 ? 4.777 0.849 -16.469 1 98.75 138 LEU B N 1
ATOM 2497 C CA . LEU B 1 138 ? 5.285 2.156 -16.875 1 98.75 138 LEU B CA 1
ATOM 2498 C C . LEU B 1 138 ? 4.152 3.172 -16.969 1 98.75 138 LEU B C 1
ATOM 2500 O O . LEU B 1 138 ? 3.189 2.959 -17.719 1 98.75 138 LEU B O 1
ATOM 2504 N N . MET B 1 139 ? 4.258 4.27 -16.219 1 98.81 139 MET B N 1
ATOM 2505 C CA . MET B 1 139 ? 3.277 5.348 -16.219 1 98.81 139 MET B CA 1
ATOM 2506 C C . MET B 1 139 ? 3.965 6.711 -16.234 1 98.81 139 MET B C 1
ATOM 2508 O O . MET B 1 139 ? 4.875 6.957 -15.438 1 98.81 139 MET B O 1
ATOM 2512 N N . ASP B 1 140 ? 3.512 7.625 -17.078 1 98.69 140 ASP B N 1
ATOM 2513 C CA . ASP B 1 140 ? 4.09 8.961 -17.188 1 98.69 140 ASP B CA 1
ATOM 2514 C C . ASP B 1 140 ? 3.312 9.961 -16.328 1 98.69 140 ASP B C 1
ATOM 2516 O O . ASP B 1 140 ? 2.096 10.102 -16.469 1 98.69 140 ASP B O 1
ATOM 2520 N N . LEU B 1 141 ? 4.07 10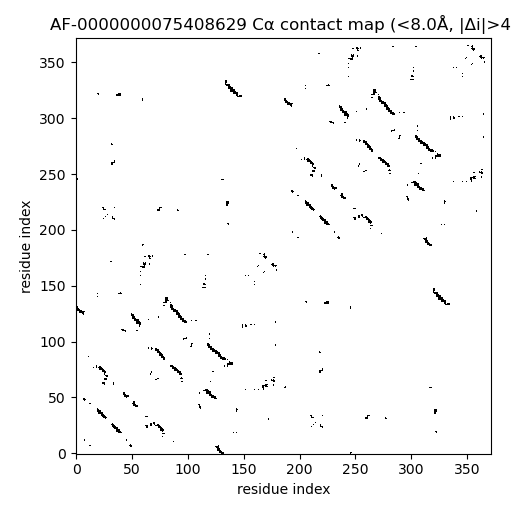.641 -15.531 1 98.62 141 LEU B N 1
ATOM 2521 C CA . LEU B 1 141 ? 3.453 11.68 -14.711 1 98.62 141 LEU B CA 1
ATOM 2522 C C . LEU B 1 141 ? 2.945 12.828 -15.578 1 98.62 141 LEU B C 1
ATOM 2524 O O . LEU B 1 141 ? 3.693 13.375 -16.391 1 98.62 141 LEU B O 1
ATOM 2528 N N . GLN B 1 142 ? 1.729 13.148 -15.406 1 98.56 142 GLN B N 1
ATOM 2529 C CA . GLN B 1 142 ? 1.159 14.32 -16.062 1 98.56 142 GLN B CA 1
ATOM 2530 C C . GLN B 1 142 ? 1.115 15.516 -15.117 1 98.56 142 GLN B C 1
ATOM 2532 O O . GLN B 1 142 ? 1.16 16.672 -15.562 1 98.56 142 GLN B O 1
ATOM 2537 N N . GLY B 1 143 ? 1.003 15.242 -13.82 1 98.31 143 GLY B N 1
ATOM 2538 C CA . GLY B 1 143 ? 1.021 16.297 -12.805 1 98.31 143 GLY B CA 1
ATOM 2539 C C . GLY B 1 143 ? 0.278 15.914 -11.539 1 98.31 143 GLY B C 1
ATOM 2540 O O . GLY B 1 143 ? -0.491 14.953 -11.531 1 98.31 143 GLY B O 1
ATOM 2541 N N . GLN B 1 144 ? 0.525 16.641 -10.508 1 98.19 144 GLN B N 1
ATOM 2542 C CA . GLN B 1 144 ? -0.245 16.5 -9.281 1 98.19 144 GLN B CA 1
ATOM 2543 C C . GLN B 1 144 ? -1.642 17.094 -9.438 1 98.19 144 GLN B C 1
ATOM 2545 O O . GLN B 1 144 ? -1.813 18.125 -10.086 1 98.19 144 GLN B O 1
ATOM 2550 N N . ARG B 1 145 ? -2.617 16.438 -8.852 1 97.31 145 ARG B N 1
ATOM 2551 C CA . ARG B 1 145 ? -3.939 17.047 -8.812 1 97.31 145 ARG B CA 1
ATOM 2552 C C . ARG B 1 145 ? -3.949 18.266 -7.883 1 97.31 145 ARG B C 1
ATOM 2554 O O . ARG B 1 145 ? -3.318 18.234 -6.824 1 97.31 145 ARG B O 1
ATOM 2561 N N . ALA B 1 146 ? -4.742 19.219 -8.234 1 95.19 146 ALA B N 1
ATOM 2562 C CA . ALA B 1 146 ? -4.848 20.438 -7.43 1 95.19 146 ALA B CA 1
ATOM 2563 C C . ALA B 1 146 ? -6.039 20.359 -6.477 1 95.19 146 ALA B C 1
ATOM 2565 O O . ALA B 1 146 ? -6.234 21.25 -5.645 1 95.19 146 ALA B O 1
ATOM 2566 N N . MET B 1 147 ? -6.711 19.297 -6.559 1 94.5 147 MET B N 1
ATOM 2567 C CA . MET B 1 147 ? -8.055 19.203 -5.996 1 94.5 147 MET B CA 1
ATOM 2568 C C . MET B 1 147 ? -8.016 19.266 -4.473 1 94.5 147 MET B C 1
ATOM 2570 O O . MET B 1 147 ? -8.852 19.922 -3.857 1 94.5 147 MET B O 1
ATOM 2574 N N . LEU B 1 148 ? -7.039 18.625 -3.883 1 95.06 148 LEU B N 1
AT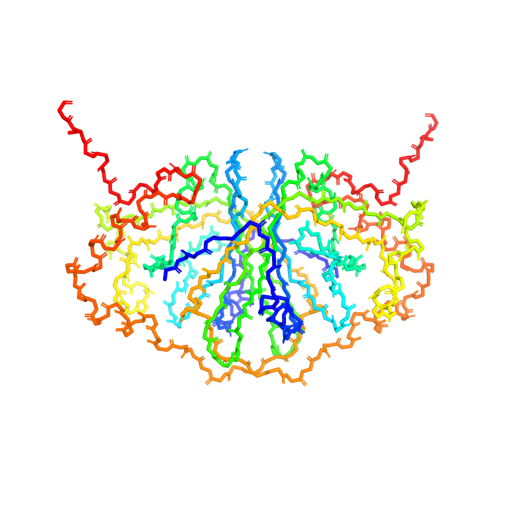OM 2575 C CA . LEU B 1 148 ? -7.02 18.578 -2.426 1 95.06 148 LEU B CA 1
ATOM 2576 C C . LEU B 1 148 ? -6.746 19.953 -1.841 1 95.06 148 LEU B C 1
ATOM 2578 O O . LEU B 1 148 ? -7.508 20.438 -1 1 95.06 148 LEU B O 1
ATOM 2582 N N . PRO B 1 149 ? -5.695 20.672 -2.275 1 95.12 149 PRO B N 1
ATOM 2583 C CA . PRO B 1 149 ? -5.484 22.031 -1.774 1 95.12 149 PRO B CA 1
ATOM 2584 C C . PRO B 1 149 ? -6.656 22.969 -2.08 1 95.12 149 PRO B C 1
ATOM 2586 O O . PRO B 1 149 ? -7.035 23.781 -1.237 1 95.12 149 PRO B O 1
ATOM 2589 N N . GLU B 1 150 ? -7.223 22.828 -3.254 1 95.94 150 GLU B N 1
ATOM 2590 C CA . GLU B 1 150 ? -8.352 23.672 -3.635 1 95.94 150 GLU B CA 1
ATOM 2591 C C . GLU B 1 150 ? -9.57 23.406 -2.754 1 95.94 150 GLU B C 1
ATOM 2593 O O . GLU B 1 150 ? -10.258 24.344 -2.336 1 95.94 150 GLU B O 1
ATOM 2598 N N . TRP B 1 151 ? -9.812 22.141 -2.582 1 95.62 151 TRP B N 1
ATOM 2599 C CA . TRP B 1 151 ? -10.898 21.734 -1.692 1 95.62 151 TRP B CA 1
ATOM 2600 C C . TRP B 1 151 ? -10.727 22.359 -0.308 1 95.62 151 TRP B C 1
ATOM 2602 O O . TRP B 1 151 ? -11.664 22.922 0.254 1 95.62 151 TRP B O 1
ATOM 2612 N N . ALA B 1 152 ? -9.562 22.281 0.274 1 96 152 ALA B N 1
ATOM 2613 C CA . ALA B 1 152 ? -9.273 22.797 1.605 1 96 152 ALA B CA 1
ATOM 2614 C C . ALA B 1 152 ? -9.43 24.312 1.644 1 96 152 ALA B C 1
ATOM 2616 O O . ALA B 1 152 ? -9.977 24.875 2.604 1 96 152 ALA B O 1
ATOM 2617 N N . GLU B 1 153 ? -8.938 24.938 0.596 1 96.31 153 GLU B N 1
ATOM 2618 C CA . GLU B 1 153 ? -9.055 26.391 0.518 1 96.31 153 GLU B CA 1
ATOM 2619 C C . GLU B 1 153 ? -10.516 26.828 0.488 1 96.31 153 GLU B C 1
ATOM 2621 O O . GLU B 1 153 ? -10.898 27.797 1.166 1 96.31 153 GLU B O 1
ATOM 2626 N N . ARG B 1 154 ? -11.258 26.172 -0.25 1 96.62 154 ARG B N 1
ATOM 2627 C CA . ARG B 1 154 ? -12.672 26.484 -0.367 1 96.62 154 ARG B CA 1
ATOM 2628 C C . ARG B 1 154 ? -13.391 26.281 0.96 1 96.62 154 ARG B C 1
ATOM 2630 O O . ARG B 1 154 ? -14.273 27.062 1.328 1 96.62 154 ARG B O 1
ATOM 2637 N N . LYS B 1 155 ? -13.062 25.266 1.65 1 96.25 155 LYS B N 1
ATOM 2638 C CA . LYS B 1 155 ? -13.68 24.953 2.938 1 96.25 155 LYS B CA 1
ATOM 2639 C C . LYS B 1 155 ? -13.352 26.031 3.975 1 96.25 155 LYS B C 1
ATOM 2641 O O . LYS B 1 155 ? -14.18 26.344 4.828 1 96.25 155 LYS B O 1
ATOM 2646 N N . GLY B 1 156 ? -12.133 26.594 3.92 1 96.44 156 GLY B N 1
ATOM 2647 C CA . GLY B 1 156 ? -11.688 27.562 4.91 1 96.44 156 GLY B CA 1
ATOM 2648 C C . GLY B 1 156 ? -11.305 26.922 6.234 1 96.44 156 GLY B C 1
ATOM 2649 O O . GLY B 1 156 ? -11.625 25.766 6.484 1 96.44 156 GLY B O 1
ATOM 2650 N N . ASP B 1 157 ? -10.734 27.672 7.09 1 95.56 157 ASP B N 1
ATOM 2651 C CA . ASP B 1 157 ? -10.18 27.156 8.344 1 95.56 157 ASP B CA 1
ATOM 2652 C C . ASP B 1 157 ? -11.273 26.562 9.219 1 95.56 157 ASP B C 1
ATOM 2654 O O . ASP B 1 157 ? -11.109 25.469 9.758 1 95.56 157 ASP B O 1
ATOM 2658 N N . ASP B 1 158 ? -12.352 27.25 9.336 1 97.06 158 ASP B N 1
ATOM 2659 C CA . ASP B 1 158 ? -13.438 26.766 10.172 1 97.06 158 ASP B CA 1
ATOM 2660 C C . ASP B 1 158 ? -14.047 25.484 9.602 1 97.06 158 ASP B C 1
ATOM 2662 O O . ASP B 1 158 ? -14.367 24.562 10.352 1 97.06 158 ASP B O 1
ATOM 2666 N N . GLY B 1 159 ? -14.258 25.453 8.328 1 97.69 159 GLY B N 1
ATOM 2667 C CA . GLY B 1 159 ? -14.789 24.266 7.672 1 97.69 159 GLY B CA 1
ATOM 2668 C C . GLY B 1 159 ? -13.875 23.047 7.801 1 97.69 159 GLY B C 1
ATOM 2669 O O . GLY B 1 159 ? -14.344 21.938 8.008 1 97.69 159 GLY B O 1
ATOM 2670 N N . ILE B 1 160 ? -12.609 23.297 7.699 1 97.5 160 ILE B N 1
ATOM 2671 C CA . ILE B 1 160 ? -11.625 22.234 7.824 1 97.5 160 ILE B CA 1
ATOM 2672 C C . ILE B 1 160 ? -11.648 21.672 9.242 1 97.5 160 ILE B C 1
ATOM 2674 O O . ILE B 1 160 ? -11.633 20.453 9.438 1 97.5 160 ILE B O 1
ATOM 2678 N N . LEU B 1 161 ? -11.68 22.562 10.188 1 96.44 161 LEU B N 1
ATOM 2679 C CA . LEU B 1 161 ? -11.711 22.125 11.57 1 96.44 161 LEU B CA 1
ATOM 2680 C C . LEU B 1 161 ? -12.945 21.281 11.844 1 96.44 161 LEU B C 1
ATOM 2682 O O . LEU B 1 161 ? -12.852 20.219 12.484 1 96.44 161 LEU B O 1
ATOM 2686 N N . LYS B 1 162 ? -14.109 21.734 11.422 1 96.94 162 LYS B N 1
ATOM 2687 C CA . LYS B 1 162 ? -15.344 20.969 11.57 1 96.94 162 LYS B CA 1
ATOM 2688 C C . LYS B 1 162 ? -15.234 19.594 10.898 1 96.94 162 LYS B C 1
ATOM 2690 O O . LYS B 1 162 ? -15.633 18.578 11.469 1 96.94 162 LYS B O 1
ATOM 2695 N N . TYR B 1 163 ? -14.703 19.609 9.703 1 97.12 163 TYR B N 1
ATOM 2696 C CA . TYR B 1 163 ? -14.516 18.375 8.953 1 97.12 163 TYR B CA 1
ATOM 2697 C C . TYR B 1 163 ? -13.594 17.422 9.703 1 97.12 163 TYR B C 1
ATOM 2699 O O . TYR B 1 163 ? -13.891 16.234 9.82 1 97.12 163 TYR B O 1
ATOM 2707 N N . GLN B 1 164 ? -12.492 17.922 10.203 1 97.38 164 GLN B N 1
ATOM 2708 C CA . GLN B 1 164 ? -11.531 17.109 10.938 1 97.38 164 GLN B CA 1
ATOM 2709 C C . GLN B 1 164 ? -12.164 16.484 12.18 1 97.38 164 GLN B C 1
ATOM 2711 O O . GLN B 1 164 ? -11.898 15.32 12.492 1 97.38 164 GLN B O 1
ATOM 2716 N N . ARG B 1 165 ? -12.945 17.219 12.883 1 96.88 165 ARG B N 1
ATOM 2717 C CA . ARG B 1 165 ? -13.633 16.703 14.062 1 96.88 165 ARG B CA 1
ATOM 2718 C C . ARG B 1 165 ? -14.586 15.578 13.688 1 96.88 165 ARG B C 1
ATOM 2720 O O . ARG B 1 165 ? -14.703 14.586 14.414 1 96.88 165 ARG B O 1
ATOM 2727 N N . GLU B 1 166 ? -15.211 15.727 12.594 1 96.06 166 GLU B N 1
ATOM 2728 C CA . GLU B 1 166 ? -16.234 14.773 12.172 1 96.06 166 GLU B CA 1
ATOM 2729 C C . GLU B 1 166 ? -15.609 13.531 11.539 1 96.06 166 GLU B C 1
ATOM 2731 O O . GLU B 1 166 ? -16.078 12.414 11.773 1 96.06 166 GLU B O 1
ATOM 2736 N N . LYS B 1 167 ? -14.508 13.719 10.75 1 96.62 167 LYS B N 1
ATOM 2737 C CA . LYS B 1 167 ? -14.086 12.633 9.859 1 96.62 167 LYS B CA 1
ATOM 2738 C C . LYS B 1 167 ? -12.688 12.148 10.211 1 96.62 167 LYS B C 1
ATOM 2740 O O . LYS B 1 167 ? -12.266 11.078 9.773 1 96.62 167 LYS B O 1
ATOM 2745 N N . ASN B 1 168 ? -11.969 12.938 11.055 1 97.38 168 ASN B N 1
ATOM 2746 C CA . ASN B 1 168 ? -10.555 12.617 11.195 1 97.38 168 ASN B CA 1
ATOM 2747 C C . ASN B 1 168 ? -10.188 12.352 12.656 1 97.38 168 ASN B C 1
ATOM 2749 O O . ASN B 1 168 ? -9.055 11.977 12.961 1 97.38 168 ASN B O 1
ATOM 2753 N N . ALA B 1 169 ? -11.117 12.531 13.539 1 97.69 169 ALA B N 1
ATOM 2754 C CA . ALA B 1 169 ? -10.828 12.383 14.969 1 97.69 169 ALA B CA 1
ATOM 2755 C C . ALA B 1 169 ? -10.688 10.914 15.352 1 97.69 169 ALA B C 1
ATOM 2757 O O . ALA B 1 169 ? -10.031 10.586 16.344 1 97.69 169 ALA B O 1
ATOM 2758 N N . ASN B 1 170 ? -11.359 10.016 14.633 1 97.62 170 ASN B N 1
ATOM 2759 C CA . ASN B 1 170 ? -11.312 8.57 14.836 1 97.62 170 ASN B CA 1
ATOM 2760 C C . ASN B 1 170 ? -11.062 7.832 13.523 1 97.62 170 ASN B C 1
ATOM 2762 O O . ASN B 1 170 ? -11.422 8.32 12.453 1 97.62 170 ASN B O 1
ATOM 2766 N N . SER B 1 171 ? -10.422 6.703 13.641 1 97.94 171 SER B N 1
ATOM 2767 C CA . SER B 1 171 ? -10.297 5.828 12.477 1 97.94 171 SER B CA 1
ATOM 2768 C C . SER B 1 171 ? -11.641 5.23 12.086 1 97.94 171 SER B C 1
ATOM 2770 O O . SER B 1 171 ? -12.633 5.406 12.797 1 97.94 171 SER B O 1
ATOM 2772 N N . PHE B 1 172 ? -11.664 4.52 10.977 1 97.06 172 PHE B N 1
ATOM 2773 C CA . PHE B 1 172 ? -12.875 3.855 10.516 1 97.06 172 PHE B CA 1
ATOM 2774 C C . PHE B 1 172 ? -13.352 2.824 11.531 1 97.06 172 PHE B C 1
ATOM 2776 O O . PHE B 1 172 ? -14.555 2.566 11.648 1 97.06 172 PHE B O 1
ATOM 2783 N N . ASP B 1 173 ? -12.422 2.266 12.32 1 97.88 173 ASP B N 1
ATOM 2784 C CA . ASP B 1 173 ? -12.758 1.253 13.312 1 97.88 173 ASP B CA 1
ATOM 2785 C C . ASP B 1 173 ? -12.984 1.885 14.68 1 97.88 173 ASP B C 1
ATOM 2787 O O . ASP B 1 173 ? -13.102 1.178 15.688 1 97.88 173 ASP B O 1
ATOM 2791 N N . GLY B 1 174 ? -12.898 3.213 14.75 1 97.69 174 GLY B N 1
ATOM 2792 C CA . GLY B 1 174 ? -13.297 3.918 15.961 1 97.69 174 GLY B CA 1
ATOM 2793 C C . GLY B 1 174 ? -12.125 4.246 16.875 1 97.69 174 GLY B C 1
ATOM 2794 O O . GLY B 1 174 ? -12.32 4.699 18 1 97.69 174 GLY B O 1
ATOM 2795 N N . TYR B 1 175 ? -10.93 4.016 16.484 1 97.88 175 TYR B N 1
ATOM 2796 C CA . TYR B 1 175 ? -9.773 4.348 17.312 1 97.88 175 TYR B CA 1
ATOM 2797 C C . TYR B 1 175 ? -9.453 5.836 17.234 1 97.88 175 TYR B C 1
ATOM 2799 O O . TYR B 1 175 ? -9.469 6.418 16.141 1 97.88 175 TYR B O 1
ATOM 2807 N N . PRO B 1 176 ? -9.156 6.449 18.359 1 97.94 176 PRO B N 1
ATOM 2808 C CA . PRO B 1 176 ? -8.789 7.867 18.328 1 97.94 176 PRO B CA 1
ATOM 2809 C C . PRO B 1 176 ? -7.492 8.117 17.562 1 97.94 176 PRO B C 1
ATOM 2811 O O . PRO B 1 176 ? -6.586 7.281 17.594 1 97.94 176 PRO B O 1
ATOM 2814 N N . THR B 1 177 ? -7.375 9.281 16.938 1 98.25 177 THR B N 1
ATOM 2815 C CA . THR B 1 177 ? -6.207 9.609 16.125 1 98.25 177 THR B CA 1
ATOM 2816 C C . THR B 1 177 ? -5.246 10.508 16.906 1 98.25 177 THR B C 1
ATOM 2818 O O . THR B 1 177 ? -4.113 10.734 16.469 1 98.25 177 THR B O 1
ATOM 2821 N N . GLY B 1 178 ? -5.734 11.039 18.047 1 97.44 178 GLY B N 1
ATOM 2822 C CA . GLY B 1 178 ? -4.934 11.984 18.797 1 97.44 178 GLY B CA 1
ATOM 2823 C C . GLY B 1 178 ? -4.969 13.391 18.234 1 97.44 178 GLY B C 1
ATOM 2824 O O . GLY B 1 178 ? -4.258 14.281 18.703 1 97.44 178 GLY B O 1
ATOM 2825 N N . LEU B 1 179 ? -5.777 13.617 17.203 1 97.38 179 LEU B N 1
ATOM 2826 C CA . LEU B 1 179 ? -5.82 14.914 16.531 1 97.38 179 LEU B CA 1
ATOM 2827 C C . LEU B 1 179 ? -6.328 16 17.484 1 97.38 179 LEU B C 1
ATOM 2829 O O . LEU B 1 179 ? -5.84 17.125 17.453 1 97.38 179 LEU B O 1
ATOM 2833 N N . PHE B 1 180 ? -7.309 15.609 18.266 1 94.88 180 PHE B N 1
ATOM 2834 C CA . PHE B 1 180 ? -7.855 16.531 19.25 1 94.88 180 PHE B CA 1
ATOM 2835 C C . PHE B 1 180 ? -7.672 16 20.672 1 94.88 180 PHE B C 1
ATOM 2837 O O . PHE B 1 180 ? -7.707 14.781 20.891 1 94.88 180 PHE B O 1
ATOM 2844 N N . GLU B 1 181 ? -7.215 16.781 21.547 1 83.25 181 GLU B N 1
ATOM 2845 C CA . GLU B 1 181 ? -7.125 16.375 22.953 1 83.25 181 GLU B CA 1
ATOM 2846 C C . GLU B 1 181 ? -8.492 16 23.5 1 83.25 181 GLU B C 1
ATOM 2848 O O . GLU B 1 181 ? -9.516 16.562 23.078 1 83.25 181 GLU B O 1
ATOM 2853 N N . ASP B 1 182 ? -8.633 14.703 23.969 1 60.62 182 ASP B N 1
ATOM 2854 C CA . ASP B 1 182 ? -9.883 14.281 24.609 1 60.62 182 ASP B CA 1
ATOM 2855 C C . ASP B 1 182 ? -10.5 15.422 25.406 1 60.62 182 ASP B C 1
ATOM 2857 O O . ASP B 1 182 ? -9.789 16.156 26.094 1 60.62 182 ASP B O 1
ATOM 2861 N N . ASP B 1 183 ? -11.578 15.93 24.922 1 47.06 183 ASP B N 1
ATOM 2862 C CA . ASP B 1 183 ? -12.367 16.734 25.859 1 47.06 183 ASP B CA 1
ATOM 2863 C C . ASP B 1 183 ? -12.43 16.062 27.234 1 47.06 183 ASP B C 1
ATOM 2865 O O . ASP B 1 183 ? -12.758 14.883 27.344 1 47.06 183 ASP B O 1
ATOM 2869 N N . GLU B 1 184 ? -11.547 16.344 28.156 1 38.38 184 GLU B N 1
ATOM 2870 C CA . GLU B 1 184 ? -12.055 16.078 29.5 1 38.38 184 GLU B CA 1
ATOM 2871 C C . GLU B 1 184 ? -13.555 16.328 29.594 1 38.38 184 GLU B C 1
ATOM 2873 O O . GLU B 1 184 ? -14 17.469 29.625 1 38.38 184 GLU B O 1
ATOM 2878 N N . GLU B 1 185 ? -14.344 15.82 29 1 35.12 185 GLU B N 1
ATOM 2879 C CA . GLU B 1 185 ? -15.664 16.219 29.469 1 35.12 185 GLU B CA 1
ATOM 2880 C C . GLU B 1 185 ? -15.672 16.438 30.984 1 35.12 185 GLU B C 1
ATOM 2882 O O . GLU B 1 185 ? -14.82 15.906 31.703 1 35.12 185 GLU B O 1
ATOM 2887 N N . GLY B 1 186 ? -17.031 16.656 31.422 1 22.64 186 GLY B N 1
ATOM 2888 C CA . GLY B 1 186 ? -18 16.609 32.5 1 22.64 186 GLY B CA 1
ATOM 2889 C C . GLY B 1 186 ? -17.891 15.367 33.344 1 22.64 186 GLY B C 1
ATOM 2890 O O . GLY B 1 186 ? -17.406 14.336 32.906 1 22.64 186 GLY B O 1
#

Solvent-accessible surface area (backbone atoms only — not comparable to full-atom values): 19456 Å² total; per-residue (Å²): 110,57,45,80,38,69,45,58,48,72,69,52,50,54,52,58,72,68,39,73,46,38,35,41,29,32,42,35,94,71,74,74,55,41,71,45,77,45,30,50,85,48,36,65,45,79,77,50,51,43,31,36,38,32,64,39,53,73,58,58,50,28,49,61,45,15,20,33,77,71,28,32,53,31,23,39,38,38,62,36,33,54,85,71,54,30,28,40,36,42,35,32,42,38,45,75,41,39,78,88,40,82,65,30,72,73,51,59,72,75,36,57,92,62,62,58,63,56,33,34,38,39,32,44,38,63,34,29,37,39,32,53,33,39,46,46,38,35,35,46,80,74,43,65,51,62,50,43,50,50,51,42,57,72,47,34,71,68,45,48,51,55,46,38,62,74,38,28,34,32,18,98,86,62,41,58,28,70,76,56,78,75,73,76,70,133,111,58,45,79,38,70,46,59,47,71,69,54,52,52,52,59,71,68,40,74,45,36,34,40,29,32,42,36,93,69,75,74,54,42,71,45,79,47,28,49,84,48,35,64,44,78,78,51,51,44,31,34,37,34,63,39,54,73,58,57,49,27,49,62,45,16,20,32,76,72,27,32,53,33,22,39,38,37,61,35,34,55,86,69,55,30,28,41,35,42,35,30,41,36,45,74,41,39,77,87,38,81,64,31,74,74,51,59,72,76,34,58,91,60,63,58,61,56,32,35,37,39,33,46,40,63,34,28,38,39,30,52,32,38,46,46,38,35,36,47,78,75,43,64,51,62,51,44,50,50,51,41,58,71,48,33,72,68,46,46,53,53,47,40,63,74,39,27,35,34,20,97,85,62,42,59,25,70,75,57,78,74,72,75,70,131

Foldseek 3Di:
DKDKDQWQDPVNQVQVLPFQKKKKWADAPDDDTDIDIDGDHFQKDDPDRFKIKGFDADDQEAVLLLRLVRPQWMKMWTFDLDDFTKIKIFTFGKHKDAPPHPCCVVPVVSGPDAARRGIMMMTGGRMMMMDRRPVRHRDDDPDDDPCRRVVRVVCDDVSSVVSCVVRYQAGPVGGGSPSDDPPPDD/DKDKDQWQDPVNQVQVLPFQKKKKWADAPDDDTDIDIDGDHFQKADPDRFKIKGFDADDQEAVLLLRLVRPQWMKMWTFDLDDFTKIKIFTFGKHKDAPPHPCCVVPVVSGPDAARRGIMMMTGGRMMMMDRRPVRHRDDDPDDDPCRRVVRVVCDDVSSVVSCVVRYQAGPVGGGSPSDDPPPDD

Organism: Magnetospirillum gryphiswaldense (strain DSM 6361 / JCM 21280 / NBRC 15271 / MSR-1) (NCBI:txid431944)

Sequence (372 aa):
MAKFYDSINDEQRAFIAAQPLFFVATAPDEGRINISPKGLDGSFVVLGPNRVAFLNLTGSGNETAAHLLRDDRITLMFCAFTGNPKILRLYGRGRAVHQRDGEWADLIGLFSAYPAARQIMVVDVDSVNSSCGFGVPLMDLQGQRAMLPEWAERKGDDGILKYQREKNANSFDGYPTGLFEDDEEGMAKFYDSINDEQRAFIAAQPLFFVATAPDEGRINISPKGLDGSFVVLGPNRVAFLNLTGSGNETAAHLLRDDRITLMFCAFTGNPKILRLYGRGRAVHQRDGEWADLIGLFSAYPAARQIMVVDVDSVNSSCGFGVPLMDLQGQRAMLPEWAERKGDDGILKYQREKNANSFDGYPTGLFEDDEEG

pLDDT: mean 95.97, std 9.69, range [22.64, 99.0]

Nearest PDB structures (foldseek):
  3u5w-assembly1_A-2  TM=7.031E-01  e=3.482E-06  Brucella abortus 2308
  2hq9-assembly1_B  TM=5.952E-01  e=1.314E-06  Mesorhizobium loti
  3u0i-assembly1_A-2  TM=6.928E-01  e=1.805E-05  Brucella abortus 2308
  3db0-assembly1_B  TM=7.104E-01  e=7.791E-05  Listeria innocua
  3db0-assembly1_A  TM=6.905E-01  e=4.291E-04  Listeria innocua